Protein AF-A0A5B0NJZ6-F1 (afdb_monomer)

Sequence (353 aa):
MTKKDIHATKSPDFNQSSILDDSEEILERCRQNGFDPNLLASLKSISLDHLRLVFLLPHLPPFSSPKEFPPDFPIELLPPKYQPPQATAEDLCIGLHEALQSIDPVMAGRWHWRDLRKVRRSLEVALCTGKLMSNLVAEQDQIDNRASESQEERIPYRTLVFWLYSETEQLLPRLDARVDKMIENGLMNEVRDLKIMRGRLTEGNQTRTDFSRGPFQAIGYREFESLLSTTDADPEPEPLQSKKLAEATELTKIATRQYAKSQVKWMKNKFLPELNKFGPSSETLDPPNNAESHMMTYILDASRVDEWDQNVLIPAQNILSAFLNYDHLPSPKSISSIANSILSESQVKKQHR

Secondary structure (DSSP, 8-state):
-------GGGSTTTTT--TTT-HHHHHHHHHHTT--HHHHHHHHTS-HHHHHHHHHGGGS---SS-SS--TT--GGGS-GGG-TTTS-HHHHHHHHHHHHHHH-HHHHHHS-TT-HHHHHHHHHHHHHHSS-HHHHHHHHHHHHHHHHHTT--SSSS-EEEEEEE--HHHHHHHHHHHHHHHHHTTHHHHHHHHHHHHHHHTTT--PPP-TTSGGGGSTTTHHHHTT--SSS---S--HHHHHHHHHHHHHHHHHHHHHHHHHHHHIIIIIHHHHHHHSPPTT-SS--TT---SEEEEEEE-S-GGGHIIIIIHHHHHHHHHHHHTPPPPPGGGS-HHHHHHHHHHHHHHHT-

InterPro domains:
  IPR027417 P-loop containing nucleoside triphosphate hydrolase [G3DSA:3.40.50.300] (154-324)
  IPR039657 Dimethylallyltransferase [PTHR11088] (154-324)

Foldseek 3Di:
DPQPPLQCCPPPCNVPDPCLQDLVSSLVSLVVVPADPLLSVLSVVDDSLLSLLLSCLVVQPLDLQDQDGWPPDPLVSHDPCCGPPNHGSLVSLVSLLVSCCSRPVPQSVVDDSSRSNSSSVQSVCCSRVSDGPVVVVVVVVVVVVVCVVVVNAPDPFLAEAEAEDADLVLVLVVLLVVLVVCVVVPLVVVLLVVLLVVVVVCVPPPTDDDCVDDPSVDQSNVLNNVLDDNDPDDDDQDPVSVVSVVVSSVSSSVVSSVVVVVVVVCCLPPVLLVLVSQADDPPDPDDPPPPDRSYDYAYFYPNDVVCCCVGPVVLVVVQVVCSVVVHDHDDSLVSDVVSVVSNVSSVVVNVVD

Solvent-accessible surface area (backbone atoms only — not comparable to full-atom values): 20680 Å² total; per-residue (Å²): 133,80,83,78,79,84,52,73,70,75,42,97,49,40,94,77,50,70,56,70,76,36,67,66,61,47,51,51,53,40,54,78,70,64,38,37,70,67,48,53,55,24,59,69,74,50,54,64,59,41,50,38,52,62,74,45,46,88,74,46,75,92,50,81,62,46,90,66,82,62,91,87,56,72,58,85,75,45,50,76,83,54,24,75,91,84,24,54,52,63,56,44,34,45,49,52,33,54,38,33,40,56,59,39,48,69,49,36,74,72,47,59,49,82,45,35,58,59,52,50,49,44,52,48,41,26,65,78,68,25,40,50,49,56,55,55,52,49,51,49,55,49,53,52,52,49,27,66,72,69,72,44,70,87,58,95,51,84,40,84,42,81,43,82,40,53,52,63,83,55,43,52,62,53,53,42,54,48,51,56,50,40,49,77,74,40,46,66,55,56,42,47,52,53,49,48,54,48,50,66,76,34,70,93,52,91,68,79,86,58,55,91,43,77,80,47,55,42,88,55,38,65,50,45,49,82,78,56,73,92,54,101,72,77,73,80,79,48,75,68,50,54,52,51,49,53,50,25,51,51,51,31,38,51,51,50,52,52,47,55,53,48,52,53,51,40,42,58,71,46,51,50,50,56,51,59,72,67,34,74,74,90,81,58,96,66,71,64,99,77,76,69,49,46,59,45,69,37,47,26,52,54,45,49,73,94,44,28,56,75,42,33,50,52,52,49,50,53,52,50,52,27,56,78,68,72,45,89,71,78,60,46,48,74,72,34,73,66,24,31,51,59,52,49,57,39,52,56,57,60,78,80,107

Radius of gyration: 26.52 Å; Cα contacts (8 Å, |Δi|>4): 331; chains: 1; bounding box: 72×38×67 Å

pLDDT: mean 78.51, std 16.5, range [29.12, 97.44]

Organism: NCBI:txid56615

Structure (mmCIF, N/CA/C/O backbone):
data_AF-A0A5B0NJZ6-F1
#
_entry.id   AF-A0A5B0NJZ6-F1
#
loop_
_atom_site.group_PDB
_atom_site.id
_atom_site.type_symbol
_atom_site.label_atom_id
_atom_site.label_alt_id
_atom_site.label_comp_id
_atom_site.label_asym_id
_atom_site.label_entity_id
_atom_site.label_seq_id
_atom_site.pdbx_PDB_ins_code
_atom_site.Cartn_x
_atom_site.Cartn_y
_atom_site.Cartn_z
_atom_site.occupancy
_atom_site.B_iso_or_equiv
_atom_site.auth_seq_id
_atom_site.auth_comp_id
_atom_site.auth_asym_id
_atom_site.auth_atom_id
_atom_site.pdbx_PDB_model_num
ATOM 1 N N . 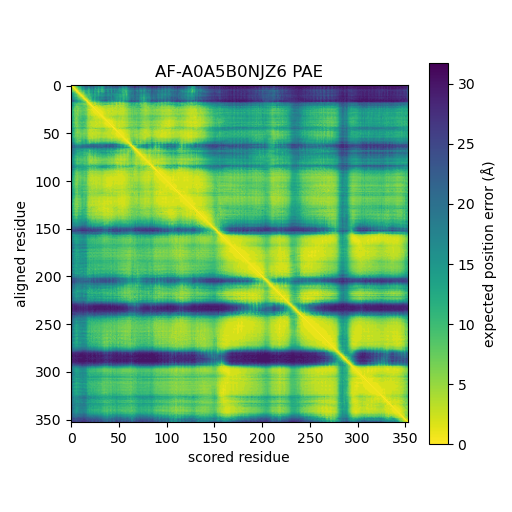MET A 1 1 ? 13.261 -22.949 -19.042 1.00 34.44 1 MET A N 1
ATOM 2 C CA . MET A 1 1 ? 13.818 -21.747 -19.698 1.00 34.44 1 MET A CA 1
ATOM 3 C C . MET A 1 1 ? 14.809 -21.118 -18.739 1.00 34.44 1 MET A C 1
ATOM 5 O O . MET A 1 1 ? 14.413 -20.555 -17.728 1.00 34.44 1 MET A O 1
ATOM 9 N N . THR A 1 2 ? 16.095 -21.335 -18.985 1.00 29.12 2 THR A N 1
ATOM 10 C CA . THR A 1 2 ? 17.201 -20.698 -18.266 1.00 29.12 2 THR A CA 1
ATOM 11 C C . THR A 1 2 ? 17.056 -19.181 -18.394 1.00 29.12 2 THR A C 1
ATOM 13 O O . THR A 1 2 ? 16.961 -18.676 -19.511 1.00 29.12 2 THR A O 1
ATOM 16 N N . LYS A 1 3 ? 16.988 -18.452 -17.269 1.00 38.06 3 LYS A N 1
ATOM 17 C CA . LYS A 1 3 ? 17.121 -16.987 -17.265 1.00 38.06 3 LYS A CA 1
ATOM 18 C C . LYS A 1 3 ? 18.445 -16.670 -17.956 1.00 38.06 3 LYS A C 1
ATOM 20 O O . LYS A 1 3 ? 19.498 -16.931 -17.383 1.00 38.06 3 LYS A O 1
ATOM 25 N N . LYS A 1 4 ? 18.405 -16.182 -19.196 1.00 45.75 4 LYS A N 1
ATOM 26 C CA . LYS A 1 4 ? 19.595 -15.615 -19.823 1.00 45.75 4 LYS A CA 1
ATOM 27 C C . LYS A 1 4 ? 19.873 -14.314 -19.080 1.00 45.75 4 LYS A C 1
ATOM 29 O O . LYS A 1 4 ? 19.087 -13.373 -19.158 1.00 45.75 4 LYS A O 1
ATOM 34 N N . ASP A 1 5 ? 20.916 -14.324 -18.257 1.00 53.31 5 ASP A N 1
ATOM 35 C CA . ASP A 1 5 ? 21.333 -13.159 -17.489 1.00 53.31 5 ASP A CA 1
ATOM 36 C C . ASP A 1 5 ? 21.873 -12.106 -18.469 1.00 53.31 5 ASP A C 1
ATOM 38 O O . ASP A 1 5 ? 23.001 -12.161 -18.941 1.00 53.31 5 ASP A O 1
ATOM 42 N N . ILE A 1 6 ? 21.022 -11.137 -18.780 1.00 53.78 6 ILE A N 1
ATOM 43 C CA . ILE A 1 6 ? 21.306 -9.936 -19.582 1.00 53.78 6 ILE A CA 1
ATOM 44 C C . ILE A 1 6 ? 22.234 -8.936 -18.873 1.00 53.78 6 ILE A C 1
ATOM 46 O O . ILE A 1 6 ? 22.589 -7.900 -19.431 1.00 53.78 6 ILE A O 1
ATOM 50 N N . HIS A 1 7 ? 22.595 -9.208 -17.620 1.00 55.91 7 HIS A N 1
ATOM 51 C CA . HIS A 1 7 ? 23.391 -8.312 -16.796 1.00 55.91 7 HIS A CA 1
ATOM 52 C C . HIS A 1 7 ? 24.879 -8.542 -17.077 1.00 55.91 7 HIS A C 1
ATOM 54 O O . HIS A 1 7 ? 25.468 -9.491 -16.560 1.00 55.91 7 HIS A O 1
ATOM 60 N N . ALA A 1 8 ? 25.497 -7.648 -17.859 1.00 47.97 8 AL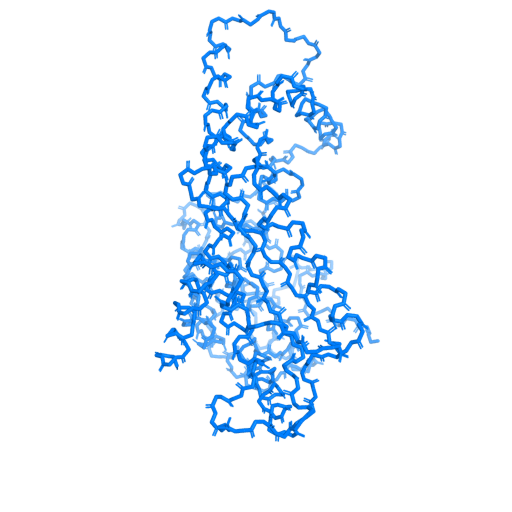A A N 1
ATOM 61 C CA . ALA A 1 8 ? 26.949 -7.620 -18.101 1.00 47.97 8 ALA A CA 1
ATOM 62 C C . ALA A 1 8 ? 27.779 -7.638 -16.796 1.00 47.97 8 ALA A C 1
ATOM 64 O O . ALA A 1 8 ? 28.913 -8.103 -16.768 1.00 47.97 8 ALA A O 1
ATOM 65 N N . THR A 1 9 ? 27.163 -7.195 -15.704 1.00 47.47 9 THR A N 1
ATOM 66 C CA . THR A 1 9 ? 27.713 -7.007 -14.361 1.00 47.47 9 THR A CA 1
ATOM 67 C C . THR A 1 9 ? 27.747 -8.255 -13.475 1.00 47.47 9 THR A C 1
ATOM 69 O O . THR A 1 9 ? 28.365 -8.229 -12.415 1.00 47.47 9 THR A O 1
ATOM 72 N N . LYS A 1 10 ? 27.090 -9.353 -13.874 1.00 44.16 10 LYS A N 1
ATOM 73 C CA . LYS A 1 10 ? 27.186 -10.654 -13.181 1.00 44.16 10 LYS A CA 1
ATOM 74 C C . LYS A 1 10 ? 28.344 -11.517 -13.684 1.00 44.16 10 LYS A C 1
ATOM 76 O O . LYS A 1 10 ? 28.577 -12.591 -13.132 1.00 44.16 10 LYS A O 1
ATOM 81 N N . SER A 1 11 ? 29.047 -11.071 -14.725 1.00 49.66 11 SER A N 1
ATOM 82 C CA . SER A 1 11 ? 30.312 -11.687 -15.105 1.00 49.66 11 SER A CA 1
ATOM 83 C C . SER A 1 11 ? 31.321 -11.469 -13.969 1.00 49.66 11 SER A C 1
ATOM 85 O O . SER A 1 11 ? 31.411 -10.341 -13.478 1.00 49.66 11 SER A O 1
ATOM 87 N N . PRO A 1 12 ? 32.103 -12.485 -13.555 1.00 47.25 12 PRO A N 1
ATOM 88 C CA . PRO A 1 12 ? 33.222 -12.289 -12.624 1.00 47.25 12 PRO A CA 1
ATOM 89 C C . PRO A 1 12 ? 34.219 -11.214 -13.108 1.00 47.25 12 PRO A C 1
ATOM 91 O O . PRO A 1 12 ? 34.952 -10.649 -12.301 1.00 47.25 12 PRO A O 1
ATOM 94 N N . ASP A 1 13 ? 34.160 -10.863 -14.395 1.00 47.06 13 ASP A N 1
ATOM 95 C CA . ASP A 1 13 ? 34.998 -9.874 -15.075 1.00 47.06 13 ASP A CA 1
ATOM 96 C C . ASP A 1 13 ? 34.319 -8.502 -15.249 1.00 47.06 13 ASP A C 1
ATOM 98 O O . ASP A 1 13 ? 34.697 -7.725 -16.129 1.00 47.06 13 ASP A O 1
ATOM 102 N N . PHE A 1 14 ? 33.301 -8.180 -14.444 1.00 48.28 14 PHE A N 1
ATOM 103 C CA . PHE A 1 14 ? 32.582 -6.903 -14.538 1.00 48.28 14 PHE A CA 1
ATOM 104 C C . PHE A 1 14 ? 33.508 -5.674 -14.447 1.00 48.28 14 PHE A C 1
ATOM 106 O O . PHE A 1 14 ? 33.298 -4.689 -15.147 1.00 48.28 14 PHE A O 1
ATOM 113 N N . ASN A 1 15 ? 34.585 -5.762 -13.663 1.00 50.75 15 ASN A N 1
ATOM 114 C CA . ASN A 1 15 ? 35.593 -4.702 -13.559 1.00 50.75 15 ASN A CA 1
ATOM 115 C C . ASN A 1 15 ? 36.661 -4.750 -14.669 1.00 50.75 15 ASN A C 1
ATOM 117 O O . ASN A 1 15 ? 37.451 -3.819 -14.788 1.00 50.75 15 ASN A O 1
ATOM 121 N N . GLN A 1 16 ? 36.731 -5.835 -15.447 1.00 47.28 16 GLN A N 1
ATOM 122 C CA . GLN A 1 16 ? 37.779 -6.068 -16.452 1.00 47.28 16 GLN A CA 1
ATOM 123 C C . GLN A 1 16 ? 37.283 -5.891 -17.894 1.00 47.28 16 GLN A C 1
ATOM 125 O O . GLN A 1 16 ? 38.096 -5.696 -18.794 1.00 47.28 16 GLN A O 1
ATOM 130 N N . SER A 1 17 ? 35.966 -5.915 -18.122 1.00 48.75 17 SER A N 1
ATOM 131 C CA . SER A 1 17 ? 35.359 -5.709 -19.439 1.00 48.75 17 SER A CA 1
ATOM 132 C C . SER A 1 17 ? 34.415 -4.503 -19.424 1.00 48.75 17 SER A C 1
ATOM 134 O O . SER A 1 17 ? 33.333 -4.518 -18.842 1.00 48.75 17 SER A O 1
ATOM 136 N N . SER A 1 18 ? 34.861 -3.452 -20.108 1.00 59.19 18 SER A N 1
ATOM 137 C CA . SER A 1 18 ? 34.236 -2.151 -20.402 1.00 59.19 18 SER A CA 1
ATOM 138 C C . SER A 1 18 ? 32.935 -2.263 -21.237 1.00 59.19 18 SER A C 1
ATOM 140 O O . SER A 1 18 ? 32.605 -1.397 -22.034 1.00 59.19 18 SER A O 1
ATOM 142 N N . ILE A 1 19 ? 32.150 -3.333 -21.059 1.00 61.53 19 ILE A N 1
ATOM 143 C CA . ILE A 1 19 ? 30.915 -3.622 -21.818 1.00 61.53 19 ILE A CA 1
ATOM 144 C C . ILE A 1 19 ? 29.882 -2.501 -21.649 1.00 61.53 19 ILE A C 1
ATOM 146 O O . ILE A 1 19 ? 29.060 -2.272 -22.526 1.00 61.53 19 ILE A O 1
ATOM 150 N N . LEU A 1 20 ? 29.905 -1.798 -20.513 1.00 68.31 20 LEU A N 1
ATOM 151 C CA . LEU A 1 20 ? 29.025 -0.656 -20.261 1.00 68.31 20 LEU A CA 1
ATOM 152 C C . LEU A 1 20 ? 29.447 0.620 -21.013 1.00 68.31 20 LEU A C 1
ATOM 154 O O . LEU A 1 20 ? 28.663 1.566 -21.062 1.00 68.31 20 LEU A O 1
ATOM 158 N N . ASP A 1 21 ? 30.652 0.658 -21.581 1.00 71.12 21 ASP A N 1
ATOM 159 C CA . ASP A 1 21 ? 31.173 1.811 -22.320 1.00 71.12 21 ASP A CA 1
ATOM 160 C C . ASP A 1 21 ? 30.973 1.683 -23.841 1.00 71.12 21 ASP A C 1
ATOM 162 O O . ASP A 1 21 ? 31.082 2.684 -24.547 1.00 71.12 21 ASP A O 1
ATOM 166 N N . ASP A 1 22 ? 30.623 0.492 -24.347 1.00 78.50 22 ASP A N 1
ATOM 167 C CA . ASP A 1 22 ? 30.283 0.268 -25.756 1.00 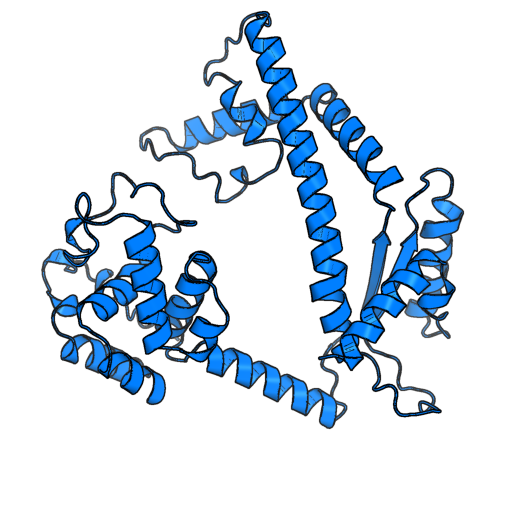78.50 22 ASP A CA 1
ATOM 168 C C . ASP A 1 22 ? 28.772 0.045 -25.937 1.00 78.50 22 ASP A C 1
ATOM 170 O O . ASP A 1 22 ? 28.218 -1.020 -25.650 1.00 78.50 22 ASP A O 1
ATOM 174 N N . SER A 1 23 ? 28.086 1.062 -26.464 1.00 79.44 23 SER A N 1
ATOM 175 C CA . SER A 1 23 ? 26.651 0.985 -26.742 1.00 79.44 23 SER A CA 1
ATOM 176 C C . SER A 1 23 ? 26.286 -0.102 -27.757 1.00 79.44 23 SER A C 1
ATOM 178 O O . SER A 1 23 ? 25.218 -0.701 -27.637 1.00 79.44 23 SER A O 1
ATOM 180 N N . GLU A 1 24 ? 27.135 -0.371 -28.754 1.00 82.19 24 GLU A N 1
ATOM 181 C CA . GLU A 1 24 ? 26.839 -1.375 -29.784 1.00 82.19 24 GLU A CA 1
ATOM 182 C C . GLU A 1 24 ? 26.941 -2.793 -29.209 1.00 82.19 24 GLU A C 1
ATOM 184 O O . GLU A 1 24 ? 26.089 -3.637 -29.502 1.00 82.19 24 GLU A O 1
ATOM 189 N N . GLU A 1 25 ? 27.897 -3.042 -28.307 1.00 80.12 25 GLU A N 1
ATOM 190 C CA . GLU A 1 25 ? 28.003 -4.330 -27.613 1.00 80.12 25 GLU A CA 1
ATOM 191 C C . GLU A 1 25 ? 26.776 -4.601 -26.720 1.00 80.12 25 GLU A C 1
ATOM 193 O O . GLU A 1 25 ? 26.219 -5.706 -26.729 1.00 80.12 25 GLU A O 1
ATOM 198 N N . ILE A 1 26 ? 26.294 -3.586 -25.990 1.00 78.62 26 ILE A N 1
ATOM 199 C CA . ILE A 1 26 ? 25.073 -3.686 -25.170 1.00 78.62 26 ILE A CA 1
ATOM 200 C C . ILE A 1 26 ? 23.859 -4.027 -26.042 1.00 78.62 26 ILE A C 1
ATOM 202 O O . ILE A 1 26 ? 23.079 -4.927 -25.707 1.00 78.62 26 ILE A O 1
ATOM 206 N N . LEU A 1 27 ? 23.684 -3.320 -27.162 1.00 82.19 27 LEU A N 1
ATOM 207 C CA . LEU A 1 27 ? 22.546 -3.514 -28.062 1.00 82.19 27 LEU A CA 1
ATOM 208 C C . LEU A 1 27 ? 22.572 -4.891 -28.732 1.00 82.19 27 LEU A C 1
ATOM 210 O O . LEU A 1 27 ? 21.523 -5.531 -28.847 1.00 82.19 27 LEU A O 1
ATOM 214 N N . GLU A 1 28 ? 23.748 -5.379 -29.128 1.00 82.50 28 GLU A N 1
ATOM 215 C CA . GLU A 1 28 ? 23.909 -6.719 -29.697 1.00 82.50 28 GLU A CA 1
ATOM 216 C C . GLU A 1 28 ? 23.544 -7.806 -28.677 1.00 82.50 28 GLU A C 1
ATOM 218 O O . GLU A 1 28 ? 22.780 -8.724 -28.986 1.00 82.50 28 GLU A O 1
ATOM 223 N N . ARG A 1 29 ? 23.966 -7.661 -27.415 1.00 80.94 29 ARG A N 1
ATOM 224 C CA . ARG A 1 29 ? 23.546 -8.574 -26.338 1.00 80.94 29 ARG A CA 1
ATOM 225 C C . ARG A 1 29 ? 22.038 -8.538 -26.101 1.00 80.94 29 ARG A C 1
ATOM 227 O O . ARG A 1 29 ? 21.428 -9.586 -25.888 1.00 80.94 29 ARG A O 1
ATOM 234 N N . CYS A 1 30 ? 21.411 -7.363 -26.145 1.00 82.56 30 CYS A N 1
ATOM 235 C CA . CYS A 1 30 ? 19.955 -7.245 -26.013 1.00 82.56 30 CYS A CA 1
ATOM 236 C C . CYS A 1 30 ? 19.230 -7.959 -27.166 1.00 82.56 30 CYS A C 1
ATOM 238 O O . CYS A 1 30 ? 18.264 -8.691 -26.939 1.00 82.56 30 CYS A O 1
ATOM 240 N N . ARG A 1 31 ? 19.743 -7.823 -28.396 1.00 84.50 31 ARG A N 1
ATOM 241 C CA . ARG A 1 31 ? 19.232 -8.512 -29.590 1.00 84.50 31 ARG A CA 1
ATOM 242 C C . ARG A 1 31 ? 19.331 -10.034 -29.454 1.00 84.50 31 ARG A C 1
ATOM 244 O O . ARG A 1 31 ? 18.342 -10.729 -29.679 1.00 84.50 31 ARG A O 1
ATOM 251 N N . GLN A 1 32 ? 20.472 -10.556 -29.004 1.00 84.31 32 GLN A N 1
ATOM 252 C CA . GLN A 1 32 ? 20.680 -11.996 -28.771 1.00 84.31 32 GLN A CA 1
ATOM 253 C C . GLN A 1 32 ? 19.778 -12.577 -27.667 1.00 84.31 32 GLN A C 1
ATOM 255 O O . GLN A 1 32 ? 19.477 -13.777 -27.658 1.00 84.31 32 GLN A O 1
ATOM 260 N N . ASN A 1 33 ? 19.329 -11.729 -26.740 1.00 80.69 33 ASN A N 1
ATOM 261 C CA . ASN A 1 33 ? 18.404 -12.090 -25.669 1.00 80.69 33 ASN A CA 1
ATOM 262 C C . ASN A 1 33 ? 16.923 -11.902 -26.038 1.00 80.69 33 ASN A C 1
ATOM 264 O O . ASN A 1 33 ? 16.062 -12.175 -25.205 1.00 80.69 33 ASN A O 1
ATOM 268 N N . GLY A 1 34 ? 16.619 -11.519 -27.283 1.00 83.12 34 GLY A N 1
ATOM 269 C CA . GLY A 1 34 ? 15.253 -11.479 -27.807 1.00 83.12 34 GLY A CA 1
ATOM 270 C C . GLY A 1 34 ? 14.443 -10.266 -27.357 1.00 83.12 34 GLY A C 1
ATOM 271 O O . GLY A 1 34 ? 13.235 -10.381 -27.172 1.00 83.12 34 GLY A O 1
ATOM 272 N N . PHE A 1 35 ? 15.095 -9.120 -27.148 1.00 87.12 35 PHE A N 1
ATOM 273 C CA . PHE A 1 35 ? 14.402 -7.875 -26.814 1.00 87.12 35 PHE A CA 1
ATOM 274 C C . PHE A 1 35 ? 13.521 -7.415 -27.979 1.00 87.12 35 PHE A C 1
ATOM 276 O O . PHE A 1 35 ? 13.875 -7.593 -29.147 1.00 87.12 35 PHE A O 1
ATOM 283 N N . ASP A 1 36 ? 12.385 -6.798 -27.654 1.00 87.12 36 ASP A N 1
ATOM 284 C CA . ASP A 1 36 ? 11.455 -6.265 -28.643 1.00 87.12 36 ASP A CA 1
ATOM 285 C C . ASP A 1 36 ? 12.144 -5.210 -29.534 1.00 87.12 36 ASP A C 1
ATOM 287 O O . ASP A 1 36 ? 12.897 -4.371 -29.021 1.00 87.12 36 ASP A O 1
ATOM 291 N N . PRO A 1 37 ? 11.889 -5.195 -30.857 1.00 86.62 37 PRO A N 1
ATOM 292 C CA . PRO A 1 37 ? 12.498 -4.226 -31.764 1.00 86.62 37 PRO A CA 1
ATOM 293 C C . PRO A 1 37 ? 12.262 -2.765 -31.365 1.00 86.62 37 PRO A C 1
ATOM 295 O O . PRO A 1 37 ? 13.158 -1.942 -31.550 1.00 86.62 37 PRO A O 1
ATOM 298 N N . ASN A 1 38 ? 11.101 -2.438 -30.784 1.00 86.12 38 ASN A N 1
ATOM 299 C CA . ASN A 1 38 ? 10.816 -1.074 -30.339 1.00 86.12 38 ASN A CA 1
ATOM 300 C C . ASN A 1 38 ? 11.671 -0.700 -29.129 1.00 86.12 38 ASN A C 1
ATOM 302 O O . ASN A 1 38 ? 12.213 0.400 -29.079 1.00 86.12 38 ASN A O 1
ATOM 306 N N . LEU A 1 39 ? 11.859 -1.631 -28.187 1.00 86.81 39 LEU A N 1
ATOM 307 C CA . LEU A 1 39 ? 12.754 -1.422 -27.051 1.00 86.81 39 LEU A CA 1
ATOM 308 C C . LEU A 1 39 ? 14.204 -1.234 -27.520 1.00 86.81 39 LEU A C 1
ATOM 310 O O . LEU A 1 39 ? 14.886 -0.334 -27.038 1.00 86.81 39 LEU A O 1
ATOM 314 N N . LEU A 1 40 ? 14.671 -2.034 -28.483 1.00 86.88 40 LEU A N 1
ATOM 315 C CA . LEU A 1 40 ? 16.012 -1.886 -29.061 1.00 86.88 40 LEU A CA 1
ATOM 316 C C . LEU A 1 40 ? 16.198 -0.533 -29.763 1.00 86.88 40 LEU A C 1
ATOM 318 O O . LEU A 1 40 ? 17.247 0.093 -29.613 1.00 86.88 40 LEU A O 1
ATOM 322 N N . ALA A 1 41 ? 15.188 -0.068 -30.503 1.00 87.19 41 ALA A N 1
ATOM 323 C CA . ALA A 1 41 ? 15.209 1.245 -31.140 1.00 87.19 41 ALA A CA 1
ATOM 324 C C . ALA A 1 41 ? 15.282 2.374 -30.102 1.00 87.19 41 ALA A C 1
ATOM 326 O O . ALA A 1 41 ? 16.112 3.275 -30.243 1.00 87.19 41 ALA A O 1
ATOM 327 N N . SER A 1 42 ? 14.486 2.285 -29.030 1.00 87.31 42 SER A N 1
ATOM 328 C CA . SER A 1 42 ? 14.551 3.239 -27.924 1.00 87.31 42 SER A CA 1
ATOM 329 C C . SER A 1 42 ? 15.929 3.227 -27.265 1.00 87.31 42 SER A C 1
ATOM 331 O O . SER A 1 42 ? 16.537 4.284 -27.139 1.00 87.31 42 SER A O 1
ATOM 333 N N . LEU A 1 43 ? 16.483 2.055 -26.930 1.00 86.94 43 LEU A N 1
ATOM 334 C CA . LEU A 1 43 ? 17.818 1.939 -26.326 1.00 86.94 43 LEU A CA 1
ATOM 335 C C . LEU A 1 43 ? 18.922 2.541 -27.208 1.00 86.94 43 LEU A C 1
ATOM 337 O O . LEU A 1 43 ? 19.834 3.175 -26.688 1.00 86.94 43 LEU A O 1
ATOM 341 N N . LYS A 1 44 ? 18.819 2.412 -28.536 1.00 87.44 44 LYS A N 1
ATOM 342 C CA . LYS A 1 44 ? 19.783 3.001 -29.479 1.00 87.44 44 LYS A CA 1
ATOM 343 C C . LYS A 1 44 ? 19.762 4.535 -29.500 1.00 87.44 44 LYS A C 1
ATOM 345 O O . LYS A 1 44 ? 20.768 5.154 -29.829 1.00 87.44 44 LYS A O 1
ATOM 350 N N . SER A 1 45 ? 18.630 5.152 -29.172 1.00 85.12 45 SER A N 1
ATOM 351 C CA . SER A 1 45 ? 18.468 6.615 -29.182 1.00 85.12 45 SER A CA 1
ATOM 352 C C . SER A 1 45 ? 18.983 7.317 -27.918 1.00 85.12 45 SER A C 1
ATOM 354 O O . SER A 1 45 ? 18.981 8.545 -27.847 1.00 85.12 45 SER A O 1
ATOM 356 N N . ILE A 1 46 ? 19.411 6.550 -26.914 1.00 87.62 46 ILE A N 1
ATOM 357 C CA . ILE A 1 46 ? 19.737 7.045 -25.577 1.00 87.62 46 ILE A CA 1
ATOM 358 C C . ILE A 1 46 ? 21.229 7.353 -25.460 1.00 87.62 46 ILE A C 1
ATOM 360 O O . ILE A 1 46 ? 22.065 6.707 -26.087 1.00 87.62 46 ILE A O 1
ATOM 364 N N . SER A 1 47 ? 21.577 8.342 -24.632 1.00 87.75 47 SER A N 1
ATOM 365 C CA . SER A 1 47 ? 22.976 8.647 -24.330 1.00 87.75 47 SER A CA 1
ATOM 366 C C . SER A 1 47 ? 23.668 7.485 -23.612 1.00 87.75 47 SER A C 1
ATOM 368 O O . SER A 1 47 ? 23.057 6.755 -22.828 1.00 87.75 47 SER A O 1
ATOM 370 N N . LEU A 1 48 ? 24.979 7.351 -23.819 1.00 83.62 48 LEU A N 1
ATOM 371 C CA . LEU A 1 48 ? 25.773 6.315 -23.160 1.00 83.62 48 LEU A CA 1
ATOM 372 C C . LEU A 1 48 ? 25.654 6.383 -21.626 1.00 83.62 48 LEU A C 1
ATOM 374 O O . LEU A 1 48 ? 25.498 5.353 -20.979 1.00 83.62 48 LEU A O 1
ATOM 378 N N . ASP A 1 49 ? 25.619 7.585 -21.045 1.00 83.19 49 ASP A N 1
ATOM 379 C CA . ASP A 1 49 ? 25.447 7.777 -19.599 1.00 83.19 49 ASP A CA 1
ATOM 380 C C . ASP A 1 49 ? 24.126 7.195 -19.073 1.00 83.19 49 ASP A C 1
ATOM 382 O O . ASP A 1 49 ? 24.100 6.531 -18.035 1.00 83.19 49 ASP A O 1
ATOM 386 N N . HIS A 1 50 ? 23.021 7.407 -19.790 1.00 86.94 50 HIS A N 1
ATOM 387 C CA . HIS A 1 50 ? 21.721 6.856 -19.410 1.00 86.94 50 HIS A CA 1
ATOM 388 C C . HIS A 1 50 ? 21.667 5.340 -19.618 1.00 86.94 50 HIS A C 1
ATOM 390 O O . HIS A 1 50 ? 21.112 4.639 -18.773 1.00 86.94 50 HIS A O 1
ATOM 396 N N . LEU A 1 51 ? 22.280 4.814 -20.686 1.00 83.88 51 LEU A N 1
ATOM 397 C CA . LEU A 1 51 ? 22.428 3.367 -20.870 1.00 83.88 51 LEU A CA 1
ATOM 398 C C . LEU A 1 51 ? 23.197 2.754 -19.694 1.00 83.88 51 LEU A C 1
ATOM 400 O O . LEU 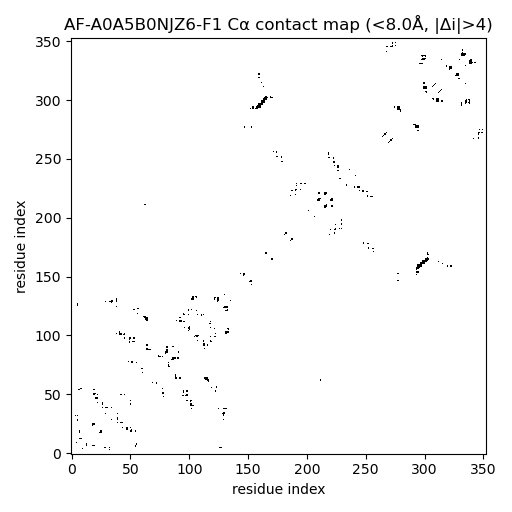A 1 51 ? 22.698 1.831 -19.051 1.00 83.88 51 LEU A O 1
ATOM 404 N N . ARG A 1 52 ? 24.346 3.326 -19.322 1.00 82.00 52 ARG A N 1
ATOM 405 C CA . ARG A 1 52 ? 25.119 2.902 -18.146 1.00 82.00 52 ARG A CA 1
ATOM 406 C C . ARG A 1 52 ? 24.267 2.896 -16.881 1.00 82.00 52 ARG A C 1
ATOM 408 O O . ARG A 1 52 ? 24.227 1.885 -16.183 1.00 82.00 52 ARG A O 1
ATOM 415 N N . LEU A 1 53 ? 23.536 3.978 -16.606 1.00 81.06 53 LEU A N 1
ATOM 416 C CA . LEU A 1 53 ? 22.647 4.058 -15.443 1.00 81.06 53 LEU A CA 1
ATOM 417 C C . LEU A 1 53 ? 21.576 2.959 -15.427 1.00 81.06 53 LEU A C 1
ATOM 419 O O . LEU A 1 53 ? 21.342 2.345 -14.385 1.00 81.06 53 LEU A O 1
ATOM 423 N N . VAL A 1 54 ? 20.933 2.695 -16.566 1.00 83.94 54 VAL A N 1
ATOM 424 C CA . VAL A 1 54 ? 19.874 1.682 -16.680 1.00 83.94 54 VAL A CA 1
ATOM 425 C C . VAL A 1 54 ? 20.428 0.282 -16.426 1.00 83.94 54 VAL A C 1
ATOM 427 O O . VAL A 1 54 ? 19.833 -0.478 -15.664 1.00 83.94 54 VAL A O 1
ATOM 430 N N . PHE A 1 55 ? 21.586 -0.061 -16.991 1.00 80.44 55 PHE A N 1
ATOM 431 C CA . PHE A 1 55 ? 22.185 -1.387 -16.804 1.00 80.44 55 PHE A CA 1
ATOM 432 C C . PHE A 1 55 ? 22.841 -1.577 -15.424 1.00 80.44 55 PHE A C 1
ATOM 434 O O . PHE A 1 55 ? 22.950 -2.714 -14.961 1.00 80.44 55 PHE A O 1
ATOM 441 N N . LEU A 1 56 ? 23.189 -0.492 -14.720 1.00 77.38 56 LEU A N 1
ATOM 442 C CA . LEU A 1 56 ? 23.631 -0.517 -13.316 1.00 77.38 56 LEU A CA 1
ATOM 443 C C . LEU A 1 56 ? 22.470 -0.639 -12.313 1.00 77.38 56 LEU A C 1
ATOM 445 O O . LEU A 1 56 ? 22.666 -1.107 -11.189 1.00 77.38 56 LEU A O 1
ATOM 449 N N . LEU A 1 57 ? 21.253 -0.258 -12.709 1.00 75.25 57 LEU A N 1
ATOM 450 C CA . LEU A 1 57 ? 20.058 -0.204 -11.860 1.00 75.25 57 LEU A CA 1
ATOM 451 C C . LEU A 1 57 ? 19.781 -1.466 -11.014 1.00 75.25 57 LEU A C 1
ATOM 453 O O . LEU A 1 57 ? 19.458 -1.302 -9.836 1.00 75.25 57 LEU A O 1
ATOM 457 N N . PRO A 1 58 ? 19.918 -2.709 -11.526 1.00 68.69 58 PRO A N 1
ATOM 458 C CA . PRO A 1 58 ? 19.675 -3.924 -10.738 1.00 68.69 58 PRO A CA 1
ATOM 459 C C . PRO A 1 58 ? 20.612 -4.071 -9.532 1.00 68.69 58 PRO A C 1
ATOM 461 O O . PRO A 1 58 ? 20.244 -4.707 -8.545 1.00 68.69 58 PRO A O 1
ATOM 464 N N . HIS A 1 59 ? 21.798 -3.463 -9.602 1.00 67.62 59 HIS A N 1
ATOM 465 C CA . HIS A 1 59 ? 22.811 -3.472 -8.547 1.00 67.62 59 HIS A CA 1
ATOM 466 C C . HIS A 1 59 ? 22.763 -2.230 -7.668 1.00 67.62 59 HIS A C 1
ATOM 468 O O . HIS A 1 59 ? 23.336 -2.237 -6.578 1.00 67.62 59 HIS A O 1
ATOM 474 N N . LEU A 1 60 ? 22.053 -1.180 -8.097 1.00 66.94 60 LEU A N 1
ATOM 475 C CA . LEU A 1 60 ? 21.768 -0.077 -7.202 1.00 66.94 60 LEU A CA 1
ATOM 476 C C . LEU A 1 60 ? 21.013 -0.634 -5.997 1.00 66.94 60 LEU A C 1
ATOM 478 O O . LEU A 1 60 ? 20.037 -1.384 -6.165 1.00 66.94 60 LEU A O 1
ATOM 482 N N . PRO A 1 61 ? 21.399 -0.234 -4.781 1.00 62.12 61 PRO A N 1
ATOM 483 C CA . PRO A 1 61 ? 20.628 -0.557 -3.615 1.00 62.12 61 PRO A CA 1
ATOM 484 C C . PRO A 1 61 ? 19.185 -0.087 -3.830 1.00 62.12 61 PRO A C 1
ATOM 486 O O . PRO A 1 61 ? 18.914 0.870 -4.558 1.00 62.12 61 PRO A O 1
ATOM 489 N N . PRO A 1 62 ? 18.226 -0.811 -3.275 1.00 60.31 62 PRO A N 1
ATOM 490 C CA . PRO A 1 62 ? 16.802 -0.605 -3.486 1.00 60.31 62 PRO A CA 1
ATOM 491 C C . PRO A 1 62 ? 16.324 0.603 -2.690 1.00 60.31 62 PRO A C 1
ATOM 493 O O . PRO A 1 62 ? 15.603 0.496 -1.702 1.00 60.31 62 PRO A O 1
ATOM 496 N N . PHE A 1 63 ? 16.776 1.773 -3.114 1.00 60.12 63 PHE A N 1
ATOM 497 C CA . PHE A 1 63 ? 16.498 3.018 -2.443 1.00 60.12 63 PHE A CA 1
ATOM 498 C C . PHE A 1 63 ? 15.079 3.486 -2.682 1.00 60.12 63 PHE A C 1
ATOM 500 O O . PHE A 1 63 ? 14.471 3.292 -3.736 1.00 60.12 63 PHE A O 1
ATOM 507 N N . SER A 1 64 ? 14.602 4.224 -1.696 1.00 52.41 64 SER A N 1
ATOM 508 C CA . SER A 1 64 ? 13.432 5.078 -1.818 1.00 52.41 64 SER A CA 1
ATOM 509 C C . SER A 1 64 ? 13.965 6.502 -1.801 1.00 52.41 64 SER A C 1
ATOM 511 O O . SER A 1 64 ? 13.980 7.112 -0.743 1.00 52.41 64 SER A O 1
ATOM 513 N N . SER A 1 65 ? 14.518 6.948 -2.935 1.00 53.62 65 SER A N 1
ATOM 514 C CA . SER A 1 65 ? 15.218 8.235 -3.093 1.00 53.62 65 SER A CA 1
ATOM 515 C C . SER A 1 65 ? 16.361 8.392 -2.075 1.00 53.62 65 SER A C 1
ATOM 517 O O . SER A 1 65 ? 16.133 8.907 -0.977 1.00 53.62 65 SER A O 1
ATOM 519 N N . PRO A 1 66 ? 17.573 7.876 -2.365 1.00 55.06 66 PRO A N 1
ATOM 520 C CA . PRO A 1 66 ? 18.639 7.877 -1.370 1.00 55.06 66 PRO A CA 1
ATOM 521 C C . PRO A 1 66 ? 18.930 9.314 -0.936 1.00 55.06 66 PRO A C 1
ATOM 523 O O . PRO A 1 66 ? 18.946 10.210 -1.762 1.00 55.06 66 PRO A O 1
ATOM 526 N N . LYS A 1 67 ? 19.147 9.560 0.357 1.00 58.25 67 LYS A N 1
ATOM 527 C CA . LYS A 1 67 ? 19.846 10.786 0.781 1.00 58.25 67 LYS A CA 1
ATOM 528 C C . LYS A 1 67 ? 21.361 10.615 0.621 1.00 58.25 67 LYS A C 1
ATOM 530 O O . LYS A 1 67 ? 22.060 11.592 0.398 1.00 58.25 67 LYS A O 1
ATOM 535 N N . GLU A 1 68 ? 21.830 9.366 0.700 1.00 62.38 68 GLU A N 1
ATOM 536 C CA . GLU A 1 68 ? 23.229 8.928 0.662 1.00 62.38 68 GLU A CA 1
ATOM 537 C C . GLU A 1 68 ? 23.311 7.531 0.014 1.00 62.38 68 GLU A C 1
ATOM 539 O O . GLU A 1 68 ? 22.373 6.733 0.142 1.00 62.38 68 GLU A O 1
ATOM 544 N N . PHE A 1 69 ? 24.428 7.221 -0.650 1.00 64.62 69 PHE A N 1
ATOM 545 C CA . PHE A 1 69 ? 24.741 5.864 -1.112 1.00 64.62 69 PHE A CA 1
ATOM 546 C C . PHE A 1 69 ? 25.260 4.994 0.062 1.00 64.62 69 PHE A C 1
ATOM 548 O O . PHE A 1 69 ? 25.873 5.531 0.983 1.00 64.62 69 PHE A O 1
ATOM 555 N N . PRO A 1 70 ? 25.025 3.666 0.077 1.00 63.22 70 PRO A N 1
ATOM 556 C CA . PRO A 1 70 ? 25.567 2.735 1.048 1.00 63.22 70 PRO A CA 1
ATOM 557 C C . PRO A 1 70 ? 27.085 2.708 0.982 1.00 63.22 70 PRO A C 1
ATOM 559 O O . PRO A 1 70 ? 27.643 2.937 -0.091 1.00 63.22 70 PRO A O 1
ATOM 562 N N . PRO A 1 71 ? 27.737 2.377 2.105 1.00 61.47 71 PRO A N 1
ATOM 563 C CA . PRO A 1 71 ? 29.191 2.393 2.201 1.00 61.47 71 PRO A CA 1
ATOM 564 C C . PRO A 1 71 ? 29.872 1.465 1.184 1.00 61.47 71 PRO A C 1
ATOM 566 O O . PRO A 1 71 ? 30.918 1.825 0.660 1.00 61.47 71 PRO A O 1
ATOM 569 N N . ASP A 1 72 ? 29.252 0.332 0.840 1.00 61.16 72 ASP A N 1
ATOM 570 C CA . ASP A 1 72 ? 29.822 -0.663 -0.085 1.00 61.16 72 ASP A CA 1
ATOM 571 C C . ASP A 1 72 ? 29.435 -0.432 -1.556 1.00 61.16 72 ASP A C 1
ATOM 573 O O . ASP A 1 72 ? 29.628 -1.305 -2.405 1.00 61.16 72 ASP A O 1
ATOM 577 N N . PHE A 1 73 ? 28.812 0.706 -1.879 1.00 67.50 73 PHE A N 1
ATOM 578 C CA . PHE A 1 73 ? 28.395 0.986 -3.246 1.00 67.50 73 PHE A CA 1
ATOM 579 C C . PHE A 1 73 ? 29.597 1.443 -4.099 1.00 67.50 73 PHE A C 1
ATOM 581 O O . PHE A 1 73 ? 30.219 2.449 -3.757 1.00 67.50 73 PHE A O 1
ATOM 588 N N . PRO A 1 74 ? 29.905 0.773 -5.227 1.00 68.06 74 PRO A N 1
ATOM 589 C CA . PRO A 1 74 ? 30.994 1.167 -6.124 1.00 68.06 74 PRO A CA 1
ATOM 590 C C . PRO A 1 74 ? 30.632 2.442 -6.901 1.00 68.06 74 PRO A C 1
ATOM 592 O O . PRO A 1 74 ? 30.149 2.399 -8.035 1.00 68.06 74 PRO A O 1
ATOM 595 N N . ILE A 1 75 ? 30.854 3.599 -6.270 1.00 72.81 75 ILE A N 1
ATOM 596 C CA . ILE A 1 75 ? 30.559 4.928 -6.828 1.00 72.81 75 ILE A CA 1
ATOM 597 C C . ILE A 1 75 ? 31.275 5.141 -8.169 1.00 72.81 75 ILE A C 1
ATOM 599 O O . ILE A 1 75 ? 30.720 5.801 -9.047 1.00 72.81 75 ILE A O 1
ATOM 603 N N . GLU A 1 76 ? 32.452 4.537 -8.361 1.00 73.44 76 GLU A N 1
ATOM 604 C CA . GLU A 1 76 ? 33.255 4.670 -9.584 1.00 73.44 76 GLU A CA 1
ATOM 605 C C . GLU A 1 76 ? 32.527 4.199 -10.852 1.00 73.44 76 GLU A C 1
ATOM 607 O O . GLU A 1 76 ? 32.861 4.631 -11.954 1.00 73.44 76 GLU A O 1
ATOM 612 N N . LEU A 1 77 ? 31.519 3.333 -10.715 1.00 72.75 77 LEU A N 1
ATOM 613 C CA . LEU A 1 77 ? 30.768 2.805 -11.853 1.00 72.75 77 LEU A CA 1
ATOM 614 C C . LEU A 1 77 ? 29.716 3.777 -12.384 1.00 72.75 77 LEU A C 1
ATOM 616 O O . LEU A 1 77 ? 29.331 3.679 -13.555 1.00 72.75 77 LEU A O 1
ATOM 620 N N . LEU A 1 78 ? 29.235 4.700 -11.543 1.00 76.56 78 LEU A N 1
ATOM 621 C CA . LEU A 1 78 ? 28.286 5.720 -11.978 1.00 76.56 78 LEU A CA 1
ATOM 622 C C . LEU A 1 78 ? 28.947 6.621 -13.027 1.00 76.56 78 LEU A C 1
ATOM 624 O O . LEU A 1 78 ? 30.133 6.922 -12.900 1.00 76.56 78 LEU A O 1
ATOM 628 N N . PRO A 1 79 ? 28.209 7.110 -14.037 1.00 80.12 79 PRO A N 1
ATOM 629 C CA . PRO A 1 79 ? 28.754 8.122 -14.931 1.00 80.12 79 PRO A CA 1
ATOM 630 C C . PRO A 1 79 ? 29.217 9.351 -14.129 1.00 80.12 79 PRO A C 1
ATOM 632 O O . PRO A 1 79 ? 28.539 9.705 -13.158 1.00 80.12 79 PRO A O 1
ATOM 635 N N . PRO A 1 80 ? 30.306 10.041 -14.528 1.00 80.75 80 PRO A N 1
ATOM 636 C CA . PRO A 1 80 ? 30.884 11.155 -13.767 1.00 80.75 80 PRO A CA 1
ATOM 637 C C . PRO A 1 80 ? 29.865 12.229 -13.362 1.00 80.75 80 PRO A C 1
ATOM 639 O O . PRO A 1 80 ? 29.914 12.748 -12.251 1.00 80.75 80 PRO A O 1
ATOM 642 N N . LYS A 1 81 ? 28.874 12.490 -14.227 1.00 82.50 81 LYS A N 1
ATOM 643 C CA . LYS A 1 81 ? 27.763 13.425 -13.987 1.00 82.50 81 LYS A CA 1
ATOM 644 C C . LYS A 1 81 ? 26.923 13.096 -12.743 1.00 82.50 81 LYS A C 1
ATOM 646 O O . LYS A 1 81 ? 26.282 13.994 -12.217 1.00 82.50 81 LYS A O 1
ATOM 651 N N . TYR A 1 82 ? 26.897 11.841 -12.291 1.00 82.44 82 TYR A N 1
ATOM 652 C CA . TYR A 1 82 ? 26.077 11.366 -11.169 1.00 82.44 82 TYR A CA 1
ATOM 653 C C . TYR A 1 82 ? 26.908 10.942 -9.945 1.00 82.44 82 TYR A C 1
ATOM 655 O O . TYR A 1 82 ? 26.356 10.384 -8.995 1.00 82.44 82 TYR A O 1
ATOM 663 N N . GLN A 1 83 ? 28.221 11.190 -9.950 1.00 80.06 83 GLN A N 1
ATOM 664 C CA . GLN A 1 83 ? 29.108 10.843 -8.840 1.00 80.06 83 GLN A CA 1
ATOM 665 C C . GLN A 1 83 ? 29.114 11.940 -7.751 1.00 80.06 83 GLN A C 1
ATOM 667 O O . GLN A 1 83 ? 29.246 13.131 -8.058 1.00 80.06 83 GLN A O 1
ATOM 672 N N . PRO A 1 84 ? 29.023 11.580 -6.455 1.00 74.94 84 PRO A N 1
ATOM 673 C CA . PRO A 1 84 ? 29.332 12.498 -5.360 1.00 74.94 84 PRO A CA 1
ATOM 674 C C . PRO A 1 84 ? 30.803 12.957 -5.417 1.00 74.94 84 PRO A C 1
ATOM 676 O O . PRO A 1 84 ? 31.663 12.163 -5.794 1.00 74.94 84 PRO A O 1
ATOM 679 N N . PRO A 1 85 ? 31.142 14.198 -5.015 1.00 74.81 85 PRO A N 1
ATOM 680 C CA . PRO A 1 85 ? 30.269 15.224 -4.436 1.00 74.81 85 PRO A CA 1
ATOM 681 C C . PRO A 1 85 ? 29.571 16.120 -5.476 1.00 74.81 85 PRO A C 1
ATOM 683 O O . PRO A 1 85 ? 28.864 17.045 -5.092 1.00 74.81 85 PRO A O 1
ATOM 686 N N . GLN A 1 86 ? 29.796 15.897 -6.774 1.00 74.12 86 GLN A N 1
ATOM 687 C CA . GLN A 1 86 ? 29.341 16.792 -7.846 1.00 74.12 86 GLN A CA 1
ATOM 688 C C . GLN A 1 86 ? 27.833 16.690 -8.102 1.00 74.12 86 GLN A C 1
ATOM 690 O O . GLN A 1 86 ? 27.216 17.674 -8.502 1.00 74.12 86 GLN A O 1
ATOM 695 N N . ALA A 1 87 ? 27.251 15.518 -7.845 1.00 77.31 87 ALA A N 1
ATOM 696 C CA . ALA A 1 87 ? 25.835 15.243 -8.033 1.00 77.31 87 ALA A CA 1
ATOM 697 C C . ALA A 1 87 ? 25.139 14.906 -6.717 1.00 77.31 87 ALA A C 1
ATOM 699 O O . ALA A 1 87 ? 25.668 14.179 -5.869 1.00 77.31 87 ALA A O 1
ATOM 700 N N . THR A 1 88 ? 23.912 15.393 -6.576 1.00 79.12 88 THR A N 1
ATOM 701 C CA . THR A 1 88 ? 23.015 14.986 -5.502 1.00 79.12 88 THR A CA 1
ATOM 702 C C . THR A 1 88 ? 22.289 13.697 -5.875 1.00 79.12 88 THR A C 1
ATOM 704 O O . THR A 1 88 ? 22.179 13.305 -7.038 1.00 79.12 88 THR A O 1
ATOM 707 N N . ALA A 1 89 ? 21.713 13.029 -4.881 1.00 75.12 89 ALA A N 1
ATOM 708 C CA . ALA A 1 89 ? 20.855 11.885 -5.151 1.00 75.12 89 ALA A CA 1
ATOM 709 C C . ALA A 1 89 ? 19.562 12.254 -5.908 1.00 75.12 89 ALA A C 1
ATOM 711 O O . ALA A 1 89 ? 18.962 11.386 -6.547 1.00 75.12 89 ALA A O 1
ATOM 712 N N . GLU A 1 90 ? 19.133 13.522 -5.867 1.00 81.50 90 GLU A N 1
ATOM 713 C CA . GLU A 1 90 ? 18.021 14.002 -6.694 1.00 81.50 90 GLU A CA 1
ATOM 714 C C . GLU A 1 90 ? 18.408 14.024 -8.177 1.00 81.50 90 GLU A C 1
ATOM 716 O O . GLU A 1 90 ? 17.616 13.569 -9.001 1.00 81.50 90 GLU A O 1
ATOM 721 N N . ASP A 1 91 ? 19.639 14.428 -8.509 1.00 84.19 91 ASP A N 1
ATOM 722 C CA . ASP A 1 91 ? 20.152 14.426 -9.887 1.00 84.19 91 ASP A CA 1
ATOM 723 C C . ASP A 1 91 ? 20.181 13.011 -10.479 1.00 84.19 91 ASP A C 1
ATOM 725 O O . ASP A 1 91 ? 19.822 12.807 -11.640 1.00 84.19 91 ASP A O 1
ATOM 729 N N . LEU A 1 92 ? 20.517 12.003 -9.663 1.00 82.75 92 LEU A N 1
ATOM 730 C CA . LEU A 1 92 ? 20.404 10.597 -10.058 1.00 82.75 92 LEU A CA 1
ATOM 731 C C . LEU A 1 92 ? 18.944 10.191 -10.326 1.00 82.75 92 LEU A C 1
ATOM 733 O O . LEU A 1 92 ? 18.666 9.484 -11.295 1.00 82.75 92 LEU A O 1
ATOM 737 N N . CYS A 1 93 ? 18.000 10.623 -9.482 1.00 85.06 93 CYS A N 1
ATOM 738 C CA . CYS A 1 93 ? 16.577 10.327 -9.681 1.00 85.06 93 CYS A CA 1
ATOM 739 C C . CYS A 1 93 ? 16.048 10.957 -10.976 1.00 85.06 93 CYS A C 1
ATOM 741 O O . CYS A 1 93 ? 15.280 10.319 -11.697 1.00 85.06 93 CYS A O 1
ATOM 743 N N . ILE A 1 94 ? 16.478 12.185 -11.275 1.00 88.88 94 ILE A N 1
ATOM 744 C CA . ILE A 1 94 ? 16.150 12.885 -12.518 1.00 88.88 94 ILE A CA 1
ATOM 745 C C . ILE A 1 94 ? 16.748 12.134 -13.709 1.00 88.88 94 ILE A C 1
ATOM 747 O O . ILE A 1 94 ? 16.003 11.789 -14.619 1.00 88.88 94 ILE A O 1
ATOM 751 N N . GLY A 1 95 ? 18.034 11.768 -13.670 1.00 88.81 95 GLY A N 1
ATOM 752 C CA . GLY A 1 95 ? 18.679 11.010 -14.750 1.00 88.81 95 GLY A CA 1
ATOM 753 C C . GLY A 1 95 ? 18.015 9.656 -15.033 1.00 88.81 95 GLY A C 1
ATOM 754 O O . GLY A 1 95 ? 17.866 9.258 -16.186 1.00 88.81 95 GLY A O 1
ATOM 755 N N . LEU A 1 96 ? 17.539 8.955 -13.998 1.00 89.06 96 LEU A N 1
ATOM 756 C CA . LEU A 1 96 ? 16.767 7.718 -14.176 1.00 89.06 96 LEU A CA 1
ATOM 757 C C . LEU A 1 96 ? 15.381 7.968 -14.786 1.00 89.06 96 LEU A C 1
ATOM 759 O O . LEU A 1 96 ? 14.897 7.144 -15.564 1.00 89.06 96 LEU A O 1
ATOM 763 N N . HIS A 1 97 ? 14.733 9.086 -14.454 1.00 92.81 97 HIS A N 1
ATOM 764 C CA . HIS A 1 97 ? 13.469 9.474 -15.082 1.00 92.81 97 HIS A CA 1
ATOM 765 C C . HIS A 1 97 ? 13.668 9.898 -16.543 1.00 92.81 97 HIS A C 1
ATOM 767 O O . HIS A 1 97 ? 12.897 9.460 -17.388 1.00 92.81 97 HIS A O 1
ATOM 773 N N . GLU A 1 98 ? 14.735 10.631 -16.870 1.00 92.62 98 GLU A N 1
ATOM 774 C CA . GLU A 1 98 ? 15.123 10.987 -18.246 1.00 92.62 98 GLU A CA 1
ATOM 775 C C . GLU A 1 98 ? 15.439 9.742 -19.092 1.00 92.62 98 GLU A C 1
ATOM 777 O O . GLU A 1 98 ? 15.008 9.630 -20.247 1.00 92.62 98 GLU A O 1
ATOM 782 N N . ALA A 1 99 ? 16.123 8.758 -18.500 1.00 91.38 99 ALA A N 1
ATOM 783 C CA . ALA A 1 99 ? 16.338 7.464 -19.133 1.00 91.38 99 ALA A CA 1
ATOM 784 C C . ALA A 1 99 ? 15.001 6.748 -19.393 1.00 91.38 99 ALA A C 1
ATOM 786 O O . ALA A 1 99 ? 14.764 6.271 -20.502 1.00 91.38 99 ALA A O 1
ATOM 787 N N . LEU A 1 100 ? 14.084 6.731 -18.415 1.00 93.56 100 LEU A N 1
ATOM 788 C CA . LEU A 1 100 ? 12.746 6.161 -18.607 1.00 93.56 100 LEU A CA 1
ATOM 789 C C . LEU A 1 100 ? 11.948 6.920 -19.674 1.00 93.56 100 LEU A C 1
ATOM 791 O O . LEU A 1 100 ? 11.284 6.279 -20.475 1.00 93.56 100 LEU A O 1
ATOM 795 N N . GLN A 1 101 ? 12.035 8.249 -19.730 1.00 94.19 101 GLN A N 1
ATOM 796 C CA . GLN A 1 101 ? 11.375 9.080 -20.741 1.00 94.19 101 GLN A CA 1
ATOM 797 C C . GLN A 1 101 ? 11.826 8.732 -22.160 1.00 94.19 101 GLN A C 1
ATOM 799 O O . GLN A 1 101 ? 11.024 8.795 -23.091 1.00 94.19 101 GLN A O 1
ATOM 804 N N . SER A 1 102 ? 13.088 8.339 -22.313 1.00 91.38 102 SER A N 1
ATOM 805 C CA . SER A 1 102 ? 13.650 7.930 -23.597 1.00 91.38 102 SER A CA 1
ATOM 806 C C . SER A 1 102 ? 13.304 6.477 -23.959 1.00 91.38 102 SER A C 1
ATOM 808 O O . SER A 1 102 ? 13.127 6.165 -25.132 1.00 91.38 102 SER A O 1
ATOM 810 N N . ILE A 1 103 ? 13.175 5.585 -22.966 1.00 90.62 103 ILE A N 1
ATOM 811 C CA . ILE A 1 103 ? 12.835 4.164 -23.177 1.00 90.62 103 ILE A CA 1
ATOM 812 C C . ILE A 1 103 ? 11.327 3.963 -23.362 1.00 90.62 103 ILE A C 1
ATOM 814 O O . ILE A 1 103 ? 10.892 3.352 -24.336 1.00 90.62 103 ILE A O 1
ATOM 818 N N . ASP A 1 104 ? 10.546 4.454 -22.402 1.00 92.38 104 ASP A N 1
ATOM 819 C CA . ASP A 1 104 ? 9.103 4.271 -22.255 1.00 92.38 104 ASP A CA 1
ATOM 820 C C . ASP A 1 104 ? 8.441 5.614 -21.865 1.00 92.38 104 ASP A C 1
ATOM 822 O O . ASP A 1 104 ? 8.118 5.846 -20.689 1.00 92.38 104 ASP A O 1
ATOM 826 N N . PRO A 1 105 ? 8.219 6.525 -22.835 1.00 92.50 105 PRO A N 1
ATOM 827 C CA . PRO A 1 105 ? 7.642 7.846 -22.573 1.00 92.50 105 PRO A CA 1
ATOM 828 C C . PRO A 1 105 ? 6.233 7.776 -21.964 1.00 92.50 105 PRO A C 1
ATOM 830 O O . PRO A 1 105 ? 5.827 8.680 -21.233 1.00 92.50 105 PRO A O 1
ATOM 833 N N . VAL A 1 106 ? 5.492 6.692 -22.221 1.00 92.56 106 VAL A N 1
ATOM 834 C CA . VAL A 1 106 ? 4.144 6.474 -21.679 1.00 92.56 106 VAL A CA 1
ATOM 835 C C . VAL A 1 106 ? 4.206 6.242 -20.168 1.00 92.56 106 VAL A C 1
ATOM 837 O O . VAL A 1 106 ? 3.462 6.872 -19.411 1.00 92.56 106 VAL A O 1
ATOM 840 N N . MET A 1 107 ? 5.108 5.374 -19.696 1.00 91.69 107 MET A N 1
ATOM 841 C CA . MET A 1 107 ? 5.306 5.179 -18.255 1.00 91.69 107 MET A CA 1
ATOM 842 C C . MET A 1 107 ? 5.975 6.387 -17.593 1.00 91.69 107 MET A C 1
ATOM 844 O O . MET A 1 107 ? 5.605 6.738 -16.471 1.00 91.69 107 MET A O 1
ATOM 848 N N . ALA A 1 108 ? 6.899 7.066 -18.276 1.00 92.62 108 ALA A N 1
ATOM 849 C CA . ALA A 1 108 ? 7.533 8.278 -17.759 1.00 92.62 108 ALA A CA 1
ATOM 850 C C . ALA A 1 108 ? 6.533 9.422 -17.528 1.00 92.62 108 ALA A C 1
ATOM 852 O O . ALA A 1 108 ? 6.609 10.092 -16.499 1.00 92.62 108 ALA A O 1
ATOM 853 N N . GLY A 1 109 ? 5.542 9.589 -18.413 1.00 92.56 109 GLY A N 1
ATOM 854 C CA . GLY A 1 109 ? 4.446 10.545 -18.220 1.00 92.56 109 GLY A CA 1
ATOM 855 C C . GLY A 1 109 ? 3.493 10.170 -17.076 1.00 92.56 109 GLY A C 1
ATOM 856 O O . GLY A 1 109 ? 2.829 11.034 -16.504 1.00 92.56 109 GLY A O 1
ATOM 857 N N . ARG A 1 110 ? 3.434 8.885 -16.699 1.00 90.88 110 ARG A N 1
ATOM 858 C CA . ARG A 1 110 ? 2.597 8.386 -15.595 1.00 90.88 110 ARG A CA 1
ATOM 859 C C . ARG A 1 110 ? 3.247 8.573 -14.224 1.00 90.88 110 ARG A C 1
ATOM 861 O O . ARG A 1 110 ? 2.537 8.741 -13.227 1.00 90.88 110 ARG A O 1
ATOM 868 N N . TRP A 1 111 ? 4.573 8.488 -14.149 1.00 91.44 111 TRP A N 1
ATOM 869 C CA . TRP A 1 111 ? 5.322 8.524 -12.895 1.00 91.44 111 TRP A CA 1
ATOM 870 C C . TRP A 1 111 ? 6.037 9.857 -12.702 1.00 91.44 111 TRP A C 1
ATOM 872 O O . TRP A 1 111 ? 6.744 10.342 -13.575 1.00 91.44 111 TRP A O 1
ATOM 882 N N . HIS A 1 112 ? 5.907 10.431 -11.509 1.00 89.75 112 HIS A N 1
ATOM 883 C CA . HIS A 1 112 ? 6.720 11.578 -11.122 1.00 89.75 112 HIS A CA 1
ATOM 884 C C . HIS A 1 112 ? 8.171 11.123 -10.882 1.00 89.75 112 HIS A C 1
ATOM 886 O O . HIS A 1 112 ? 8.377 10.069 -10.284 1.00 89.75 112 HIS A O 1
ATOM 892 N N . TRP A 1 113 ? 9.169 11.928 -11.257 1.00 88.19 113 TRP A N 1
ATOM 893 C CA . TRP A 1 113 ? 10.601 11.598 -11.118 1.00 88.19 113 TRP A CA 1
ATOM 894 C C . TRP A 1 113 ? 11.025 11.214 -9.685 1.00 88.19 113 TRP A C 1
ATOM 896 O O . TRP A 1 113 ? 11.884 10.360 -9.486 1.00 88.19 113 TRP A O 1
ATOM 906 N N . ARG A 1 114 ? 10.366 11.786 -8.664 1.00 85.88 114 ARG A N 1
ATOM 907 C CA . ARG A 1 114 ? 10.564 11.423 -7.240 1.00 85.88 114 ARG A CA 1
ATOM 908 C C . ARG A 1 114 ? 10.047 10.033 -6.855 1.00 85.88 114 ARG A C 1
ATOM 910 O O . ARG A 1 114 ? 10.420 9.531 -5.799 1.00 85.88 114 ARG A O 1
ATOM 917 N N . ASP A 1 115 ? 9.183 9.413 -7.657 1.00 86.12 115 ASP A N 1
ATOM 918 C CA . ASP A 1 115 ? 8.653 8.067 -7.405 1.00 86.12 115 ASP A CA 1
ATOM 919 C C . ASP A 1 115 ? 9.643 7.005 -7.908 1.00 86.12 115 ASP A C 1
ATOM 921 O O . ASP A 1 115 ? 9.344 6.179 -8.778 1.00 86.12 115 ASP A O 1
ATOM 925 N N . LEU A 1 116 ? 10.864 7.056 -7.360 1.00 84.44 116 LEU A N 1
ATOM 926 C CA . LEU A 1 116 ? 12.009 6.293 -7.853 1.00 84.44 116 LEU A CA 1
ATOM 927 C C . LEU A 1 116 ? 11.724 4.792 -7.883 1.00 84.44 116 LEU A C 1
ATOM 929 O O . LEU A 1 116 ? 12.151 4.111 -8.807 1.00 84.44 116 LEU A O 1
ATOM 933 N N . ARG A 1 117 ? 10.957 4.267 -6.918 1.00 83.50 117 ARG A N 1
ATOM 934 C CA . ARG A 1 117 ? 10.582 2.846 -6.889 1.00 83.50 117 ARG A CA 1
ATOM 935 C C . ARG A 1 117 ? 9.823 2.433 -8.153 1.00 83.50 117 ARG A C 1
ATOM 937 O O . ARG A 1 117 ? 10.103 1.370 -8.700 1.00 83.50 117 ARG A O 1
ATOM 944 N N . LYS A 1 118 ? 8.881 3.254 -8.630 1.00 88.25 118 LYS A N 1
ATOM 945 C CA . LYS A 1 118 ? 8.098 2.951 -9.840 1.00 88.25 118 LYS A CA 1
ATOM 946 C C . LYS A 1 118 ? 8.874 3.218 -11.120 1.00 88.25 118 LYS A C 1
ATOM 948 O O . LYS A 1 118 ? 8.770 2.421 -12.051 1.00 88.25 118 LYS A O 1
ATOM 953 N N . VAL A 1 119 ? 9.676 4.285 -11.149 1.00 90.00 119 VAL A N 1
ATOM 954 C CA . VAL A 1 119 ? 10.585 4.578 -12.269 1.00 90.00 119 VAL A CA 1
ATOM 955 C C . VAL A 1 119 ? 11.561 3.417 -12.456 1.00 90.00 119 VAL A C 1
ATOM 957 O O . VAL A 1 119 ? 11.597 2.800 -13.519 1.00 90.00 119 VAL A O 1
ATOM 960 N N . ARG A 1 120 ? 12.253 3.031 -11.377 1.00 87.56 120 ARG A N 1
ATOM 961 C CA . ARG A 1 120 ? 13.150 1.875 -11.335 1.00 87.56 120 ARG A CA 1
ATOM 962 C C . ARG A 1 120 ? 12.446 0.602 -11.778 1.00 87.56 120 ARG A C 1
ATOM 964 O O . ARG A 1 120 ? 12.960 -0.097 -12.640 1.00 87.56 120 ARG A O 1
ATOM 971 N N . ARG A 1 121 ? 11.262 0.309 -11.232 1.00 87.75 121 ARG A N 1
ATOM 972 C CA . ARG A 1 121 ? 10.520 -0.898 -11.609 1.00 87.75 121 ARG A CA 1
ATOM 973 C C . ARG A 1 121 ? 10.180 -0.925 -13.100 1.00 87.75 121 ARG A C 1
ATOM 975 O O . ARG A 1 121 ? 10.258 -1.988 -13.703 1.00 87.75 121 ARG A O 1
ATOM 982 N N . SER A 1 122 ? 9.825 0.217 -13.688 1.00 90.19 122 SER A N 1
ATOM 983 C CA . SER A 1 122 ? 9.499 0.311 -15.118 1.00 90.19 122 SER A CA 1
ATOM 984 C C . SER A 1 122 ? 10.716 -0.013 -15.989 1.00 90.19 122 SER A C 1
ATOM 986 O O . SER A 1 122 ? 10.613 -0.813 -16.918 1.00 90.19 122 SER A O 1
ATOM 988 N N . LEU A 1 123 ? 11.886 0.519 -15.624 1.00 89.38 123 LEU A N 1
ATOM 989 C CA . LEU A 1 123 ? 13.164 0.202 -16.269 1.00 89.38 123 LEU A CA 1
ATOM 990 C C . LEU A 1 123 ? 13.563 -1.273 -16.075 1.00 89.38 123 LEU A C 1
ATOM 992 O O . LEU A 1 123 ? 13.945 -1.948 -17.026 1.00 89.38 123 LEU A O 1
ATOM 996 N N . GLU A 1 124 ? 13.426 -1.811 -14.861 1.00 87.75 124 GLU A N 1
ATOM 997 C CA . GLU A 1 124 ? 13.732 -3.215 -14.557 1.00 87.75 124 GLU A CA 1
ATOM 998 C C . GLU A 1 124 ? 12.850 -4.194 -15.334 1.00 87.75 124 GLU A C 1
ATOM 1000 O O . GLU A 1 124 ? 13.335 -5.243 -15.751 1.00 87.75 124 GLU A O 1
ATOM 1005 N N . VAL A 1 125 ? 11.564 -3.881 -15.521 1.00 86.94 125 VAL A N 1
ATOM 1006 C CA . VAL A 1 125 ? 10.655 -4.691 -16.344 1.00 86.94 125 VAL A CA 1
ATOM 1007 C C . VAL A 1 125 ? 11.138 -4.717 -17.790 1.00 86.94 125 VAL A C 1
ATOM 1009 O O . VAL A 1 125 ? 11.220 -5.807 -18.358 1.00 86.94 125 VAL A O 1
ATOM 1012 N N . ALA A 1 126 ? 11.524 -3.565 -18.349 1.00 86.62 126 ALA A N 1
ATOM 1013 C CA . ALA A 1 126 ? 12.064 -3.488 -19.705 1.00 86.62 126 ALA A CA 1
ATOM 1014 C C . ALA A 1 126 ? 13.314 -4.354 -19.871 1.00 86.62 126 ALA A C 1
ATOM 1016 O O . ALA A 1 126 ? 13.398 -5.138 -20.813 1.00 86.62 126 ALA A O 1
ATOM 1017 N N . LEU A 1 127 ? 14.232 -4.293 -18.904 1.00 83.56 127 LEU A N 1
ATOM 1018 C CA . LEU A 1 127 ? 15.414 -5.147 -18.893 1.00 83.56 127 LEU A CA 1
ATOM 1019 C C . LEU A 1 127 ? 15.021 -6.625 -18.771 1.00 83.56 127 LEU A C 1
ATOM 1021 O O . LEU A 1 127 ? 15.330 -7.421 -19.643 1.00 83.56 127 LEU A O 1
ATOM 1025 N N . CYS A 1 128 ? 14.293 -7.016 -17.727 1.00 83.62 128 CYS A N 1
ATOM 1026 C CA . CYS A 1 128 ? 14.061 -8.430 -17.424 1.00 83.62 128 CYS A CA 1
ATOM 1027 C C . CYS A 1 128 ? 13.177 -9.156 -18.445 1.00 83.62 128 CYS A C 1
ATOM 1029 O O . CYS A 1 128 ? 13.313 -10.367 -18.608 1.00 83.62 128 CYS A O 1
ATOM 1031 N N . THR A 1 129 ? 12.227 -8.451 -19.060 1.00 83.75 129 THR A N 1
ATOM 1032 C CA . THR A 1 129 ? 11.249 -9.050 -19.982 1.00 83.75 129 THR A CA 1
ATOM 1033 C C . THR A 1 129 ? 11.586 -8.807 -21.449 1.00 83.75 129 THR A C 1
ATOM 1035 O O . THR A 1 129 ? 11.004 -9.461 -22.309 1.00 83.75 129 THR A O 1
ATOM 1038 N N . GLY A 1 130 ? 12.485 -7.860 -21.744 1.00 85.62 130 GLY A N 1
ATOM 1039 C CA . GLY A 1 130 ? 12.750 -7.395 -23.104 1.00 85.62 130 GLY A CA 1
ATOM 1040 C C . GLY A 1 130 ? 11.576 -6.641 -23.743 1.00 85.62 130 GLY A C 1
ATOM 1041 O O . GLY A 1 130 ? 11.632 -6.348 -24.934 1.00 85.62 130 GLY A O 1
ATOM 1042 N N . LYS A 1 131 ? 10.515 -6.326 -22.986 1.00 87.12 131 LYS A N 1
ATOM 1043 C CA . LYS A 1 131 ? 9.318 -5.604 -23.440 1.00 87.12 131 LYS A CA 1
ATOM 1044 C C . LYS A 1 131 ? 9.104 -4.334 -22.620 1.00 87.12 131 LYS A C 1
ATOM 1046 O O . LYS A 1 131 ? 9.335 -4.321 -21.413 1.00 87.12 131 LYS A O 1
ATOM 1051 N N . LEU A 1 132 ? 8.593 -3.278 -23.255 1.00 88.88 132 LEU A N 1
ATOM 1052 C CA . LEU A 1 132 ? 8.198 -2.051 -22.556 1.00 88.88 132 LEU A CA 1
ATOM 1053 C C . LEU A 1 132 ? 7.080 -2.334 -21.545 1.00 88.88 132 LEU A C 1
ATOM 1055 O O . LEU A 1 132 ? 6.148 -3.093 -21.825 1.00 88.88 132 LEU A O 1
ATOM 1059 N N . MET A 1 133 ? 7.149 -1.702 -20.371 1.00 88.12 133 MET A N 1
ATOM 1060 C CA . MET A 1 133 ? 6.125 -1.881 -19.342 1.00 88.12 133 MET A CA 1
ATOM 1061 C C . MET A 1 133 ? 4.777 -1.321 -19.808 1.00 88.12 133 MET A C 1
ATOM 1063 O O . MET A 1 133 ? 3.745 -1.918 -19.512 1.00 88.12 133 MET A O 1
ATOM 1067 N N . SER A 1 134 ? 4.774 -0.226 -20.573 1.00 90.38 134 SER A N 1
ATOM 1068 C CA . SER A 1 134 ? 3.562 0.287 -21.217 1.00 90.38 134 SER A CA 1
ATOM 1069 C C . SER A 1 134 ? 2.900 -0.720 -22.149 1.00 90.38 134 SER A C 1
ATOM 1071 O O . SER A 1 134 ? 1.684 -0.874 -22.074 1.00 90.38 134 SER A O 1
ATOM 1073 N N . ASN A 1 135 ? 3.676 -1.460 -22.943 1.00 88.88 135 ASN A N 1
ATOM 1074 C CA . ASN A 1 135 ? 3.136 -2.507 -23.811 1.00 88.88 135 ASN A CA 1
ATOM 1075 C C . ASN A 1 135 ? 2.504 -3.633 -22.992 1.00 88.88 135 ASN A C 1
ATOM 1077 O O . ASN A 1 135 ? 1.403 -4.053 -23.311 1.00 88.88 135 ASN A O 1
ATOM 1081 N N . LEU A 1 136 ? 3.144 -4.080 -21.906 1.00 86.44 136 LEU A N 1
ATOM 1082 C CA . LEU A 1 136 ? 2.576 -5.117 -21.035 1.00 86.44 136 LEU A CA 1
ATOM 1083 C C . LEU A 1 136 ? 1.273 -4.666 -20.359 1.00 86.44 136 LEU A C 1
ATOM 1085 O O . LEU A 1 136 ? 0.333 -5.447 -20.244 1.00 86.44 136 LEU A O 1
ATOM 1089 N N . VAL A 1 137 ? 1.206 -3.406 -19.921 1.00 85.75 137 VAL A N 1
ATOM 1090 C CA . VAL A 1 137 ? -0.021 -2.832 -19.348 1.00 85.75 137 VAL A CA 1
ATOM 1091 C C . VAL A 1 137 ? -1.113 -2.726 -20.413 1.00 85.75 137 VAL A C 1
ATOM 1093 O O . VAL A 1 137 ? -2.242 -3.109 -20.146 1.00 85.75 137 VAL A O 1
ATOM 1096 N N . ALA A 1 138 ? -0.781 -2.272 -21.624 1.00 86.00 138 ALA A N 1
ATOM 1097 C CA . ALA A 1 138 ? -1.736 -2.174 -22.724 1.00 86.00 138 ALA A CA 1
ATOM 1098 C C . ALA A 1 138 ? -2.214 -3.551 -23.218 1.00 86.00 138 ALA A C 1
ATOM 1100 O O . ALA A 1 138 ? -3.392 -3.707 -23.519 1.00 86.00 138 ALA A O 1
ATOM 1101 N N . GLU A 1 139 ? -1.327 -4.552 -23.283 1.00 85.00 139 GLU A N 1
ATOM 1102 C CA . GLU A 1 139 ? -1.676 -5.949 -23.571 1.00 85.00 139 GLU A CA 1
ATOM 1103 C C . GLU A 1 139 ? -2.687 -6.458 -22.531 1.00 85.00 139 GLU A C 1
ATOM 1105 O O . GLU A 1 139 ? -3.719 -7.010 -22.910 1.00 85.00 139 GLU A O 1
ATOM 1110 N N . GLN A 1 140 ? -2.443 -6.205 -21.238 1.00 81.19 140 GLN A N 1
ATOM 1111 C CA . GLN A 1 140 ? -3.383 -6.561 -20.174 1.00 81.19 140 GLN A CA 1
ATOM 1112 C C . GLN A 1 140 ? -4.719 -5.825 -20.327 1.00 81.19 140 GLN A C 1
ATOM 1114 O O . GLN A 1 140 ? -5.758 -6.474 -20.312 1.00 81.19 140 GLN A O 1
ATOM 1119 N N . ASP A 1 141 ? -4.705 -4.508 -20.548 1.00 78.75 141 ASP A N 1
ATOM 1120 C CA . ASP A 1 141 ? -5.921 -3.704 -20.724 1.00 78.75 141 ASP A CA 1
ATOM 1121 C C . ASP A 1 141 ? -6.737 -4.154 -21.959 1.00 78.75 141 ASP A C 1
ATOM 1123 O O . ASP A 1 141 ? -7.967 -4.113 -21.953 1.00 78.75 141 ASP A O 1
ATOM 1127 N N . GLN A 1 142 ? -6.079 -4.612 -23.031 1.00 77.38 142 GLN A N 1
ATOM 1128 C CA . GLN A 1 142 ? -6.744 -5.154 -24.222 1.00 77.38 142 GLN A CA 1
ATOM 1129 C C . GLN A 1 142 ? -7.346 -6.539 -23.986 1.00 77.38 142 GLN A C 1
ATOM 1131 O O . GLN A 1 142 ? -8.468 -6.784 -24.429 1.00 77.38 142 GLN A O 1
ATOM 1136 N N . ILE A 1 143 ? -6.616 -7.441 -23.319 1.00 71.19 143 ILE A N 1
ATOM 1137 C CA . ILE A 1 143 ? -7.139 -8.753 -22.902 1.00 71.19 143 ILE A CA 1
ATOM 1138 C C . ILE A 1 143 ? -8.378 -8.539 -22.039 1.00 71.19 143 ILE A C 1
ATOM 1140 O O . ILE A 1 143 ? -9.428 -9.129 -22.284 1.00 71.19 143 ILE A O 1
ATOM 1144 N N . ASP A 1 144 ? -8.261 -7.619 -21.092 1.00 64.75 144 ASP A N 1
ATOM 1145 C CA . ASP A 1 144 ? -9.329 -7.192 -20.219 1.00 64.75 144 ASP A CA 1
ATOM 1146 C C . ASP A 1 144 ? -10.531 -6.702 -21.053 1.00 64.75 144 ASP A C 1
ATOM 1148 O O . ASP A 1 144 ? -11.651 -7.189 -20.875 1.00 64.75 144 ASP A O 1
ATOM 1152 N N . ASN A 1 145 ? -10.356 -5.748 -21.971 1.00 66.69 145 ASN A N 1
ATOM 1153 C CA . ASN A 1 145 ? -11.471 -5.204 -22.761 1.00 66.69 145 ASN A CA 1
ATOM 1154 C C . ASN A 1 145 ? -12.153 -6.271 -23.626 1.00 66.69 145 ASN A C 1
ATOM 1156 O O . ASN A 1 145 ? -13.380 -6.322 -23.663 1.00 66.69 145 ASN A O 1
ATOM 1160 N N . ARG A 1 146 ? -11.381 -7.173 -24.240 1.00 65.50 146 ARG A N 1
ATOM 1161 C CA . ARG A 1 146 ? -11.928 -8.278 -25.038 1.00 65.50 146 ARG A CA 1
ATOM 1162 C C . ARG A 1 146 ? -12.732 -9.264 -24.198 1.00 65.50 146 ARG A C 1
ATOM 1164 O O . ARG A 1 146 ? -13.802 -9.657 -24.638 1.00 65.50 146 ARG A O 1
ATOM 1171 N N . ALA A 1 147 ? -12.267 -9.610 -22.996 1.00 60.88 147 ALA A N 1
ATOM 1172 C CA . ALA A 1 147 ? -13.019 -10.463 -22.071 1.00 60.88 147 ALA A CA 1
ATOM 1173 C C . ALA A 1 147 ? -14.361 -9.821 -21.668 1.00 60.88 147 ALA A C 1
ATOM 1175 O O . ALA A 1 147 ? -15.391 -10.483 -21.590 1.00 60.88 147 ALA A O 1
ATOM 1176 N N . SER A 1 148 ? -14.386 -8.496 -21.487 1.00 59.81 148 SER A N 1
ATOM 1177 C CA . SER A 1 148 ? -15.638 -7.767 -21.246 1.00 59.81 148 SER A CA 1
ATOM 1178 C C . SER A 1 148 ? -16.590 -7.777 -22.450 1.00 59.81 148 SER A C 1
ATOM 1180 O O . SER A 1 148 ? -17.801 -7.799 -22.250 1.00 59.81 148 SER A O 1
ATOM 1182 N N . GLU A 1 149 ? -16.070 -7.763 -23.681 1.00 60.44 149 GLU A N 1
ATOM 1183 C CA . GLU A 1 149 ? -16.861 -7.819 -24.921 1.00 60.44 149 GLU A CA 1
ATOM 1184 C C . GLU A 1 149 ? -17.368 -9.234 -25.247 1.00 60.44 149 GLU A C 1
ATOM 1186 O O . GLU A 1 149 ? -18.482 -9.379 -25.750 1.00 60.44 149 GLU A O 1
ATOM 1191 N N . SER A 1 150 ? -16.590 -10.281 -24.947 1.00 54.53 150 SER A N 1
ATOM 1192 C CA . SER A 1 150 ? -16.947 -11.681 -25.225 1.00 54.53 150 SER A CA 1
ATOM 1193 C C . SER A 1 150 ? -17.881 -12.313 -24.187 1.00 54.53 150 SER A C 1
ATOM 1195 O O . SER A 1 150 ? -18.230 -13.481 -24.332 1.00 54.53 150 SER A O 1
ATOM 1197 N N . GLN A 1 151 ? -18.298 -11.567 -23.153 1.00 52.69 151 GLN A N 1
ATOM 1198 C CA . GLN A 1 151 ? -18.982 -12.092 -21.958 1.00 52.69 151 GLN A CA 1
ATOM 1199 C C . GLN A 1 151 ? -18.191 -13.201 -21.230 1.00 52.69 151 GLN A C 1
ATOM 1201 O O . GLN A 1 151 ? -18.731 -13.848 -20.335 1.00 52.69 151 GLN A O 1
ATOM 1206 N N . GLU A 1 152 ? -16.917 -13.418 -21.572 1.00 47.56 152 GLU A N 1
ATOM 1207 C CA . GLU A 1 152 ? -16.049 -14.349 -20.857 1.00 47.56 152 GLU A CA 1
ATOM 1208 C C . GLU A 1 152 ? -15.550 -13.684 -19.570 1.00 47.56 152 GLU A C 1
ATOM 1210 O O . GLU A 1 152 ? -14.988 -12.587 -19.551 1.00 47.56 152 GLU A O 1
ATOM 1215 N N . GLU A 1 153 ? -15.814 -14.349 -18.452 1.00 51.47 153 GLU A N 1
ATOM 1216 C CA . GLU A 1 153 ? -15.711 -13.779 -17.115 1.00 51.47 153 GLU A CA 1
ATOM 1217 C C . GLU A 1 153 ? -14.264 -13.375 -16.765 1.00 51.47 153 GLU A C 1
ATOM 1219 O O . GLU A 1 153 ? -13.385 -14.218 -16.587 1.00 51.47 153 GLU A O 1
ATOM 1224 N N . ARG A 1 154 ? -14.004 -12.066 -16.588 1.00 56.44 154 ARG A N 1
ATOM 1225 C CA . ARG A 1 154 ? -12.706 -11.559 -16.081 1.00 56.44 154 ARG A CA 1
ATOM 1226 C C . ARG A 1 154 ? -12.367 -12.063 -14.671 1.00 56.44 154 ARG A C 1
ATOM 1228 O O . ARG A 1 154 ? -11.194 -12.105 -14.303 1.00 56.44 154 ARG A O 1
ATOM 1235 N N . ILE A 1 155 ? -13.373 -12.364 -13.849 1.00 60.44 155 ILE A N 1
ATOM 1236 C CA . ILE A 1 155 ? -13.197 -12.843 -12.474 1.00 60.44 155 ILE A CA 1
ATOM 1237 C C . ILE A 1 155 ? -13.599 -14.317 -12.466 1.00 60.44 155 ILE A C 1
ATOM 1239 O O . ILE A 1 155 ? -14.785 -14.594 -12.609 1.00 60.44 155 ILE A O 1
ATOM 1243 N N . PRO A 1 156 ? -12.661 -15.259 -12.253 1.00 61.97 156 PRO A N 1
ATOM 1244 C CA . PRO A 1 156 ? -12.945 -16.691 -12.388 1.00 61.97 156 PRO A CA 1
ATOM 1245 C C . PRO A 1 156 ? -13.923 -17.231 -11.335 1.00 61.97 156 PRO A C 1
ATOM 1247 O O . PRO A 1 156 ? -14.345 -18.380 -11.418 1.00 61.97 156 PRO A O 1
ATOM 1250 N N . TYR A 1 157 ? -14.250 -16.431 -10.314 1.00 75.12 157 TYR A N 1
ATOM 1251 C CA . TYR A 1 157 ? -15.087 -16.838 -9.194 1.00 75.12 157 TYR A CA 1
ATOM 1252 C C . TYR A 1 157 ? -16.102 -15.754 -8.841 1.00 75.12 157 TYR A C 1
ATOM 1254 O O . TYR A 1 157 ? -15.754 -14.578 -8.697 1.00 75.12 157 TYR A O 1
ATOM 1262 N N . ARG A 1 158 ? -17.344 -16.173 -8.583 1.00 80.81 158 ARG A N 1
ATOM 1263 C CA . ARG A 1 158 ? -18.343 -15.335 -7.916 1.00 80.81 158 ARG A CA 1
ATOM 1264 C C . ARG A 1 158 ? -17.775 -14.908 -6.557 1.00 80.81 158 ARG A C 1
ATOM 1266 O O . ARG A 1 158 ? -17.473 -15.750 -5.714 1.00 80.81 158 ARG A O 1
ATOM 1273 N N . THR A 1 159 ? -17.578 -13.608 -6.360 1.00 85.19 159 THR A N 1
ATOM 1274 C CA . THR A 1 159 ? -16.817 -13.031 -5.247 1.00 85.19 159 THR A CA 1
ATOM 1275 C C . THR A 1 159 ? -17.660 -12.030 -4.460 1.00 85.19 159 THR A C 1
ATOM 1277 O O . THR A 1 159 ? -18.152 -11.038 -4.996 1.00 85.19 159 THR A O 1
ATOM 1280 N N . LEU A 1 160 ? -17.760 -12.248 -3.152 1.00 89.88 160 LEU A N 1
ATOM 1281 C CA . 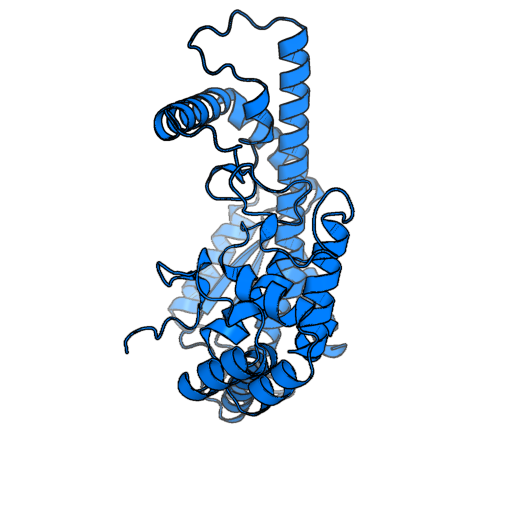LEU A 1 160 ? -18.407 -11.334 -2.216 1.00 89.88 160 LEU A CA 1
ATOM 1282 C C . LEU A 1 160 ? -17.349 -10.582 -1.407 1.00 89.88 160 LEU A C 1
ATOM 1284 O O . LEU A 1 160 ? -16.516 -11.193 -0.741 1.00 89.88 160 LEU A O 1
ATOM 1288 N N . VAL A 1 161 ? -17.393 -9.252 -1.446 1.00 92.00 161 VAL A N 1
ATOM 1289 C CA . VAL A 1 161 ? -16.476 -8.380 -0.709 1.00 92.00 161 VAL A CA 1
ATOM 1290 C C . VAL A 1 161 ? -17.240 -7.619 0.362 1.00 92.00 161 VAL A C 1
ATOM 1292 O O . VAL A 1 161 ? -18.107 -6.798 0.064 1.00 92.00 161 VAL A O 1
ATOM 1295 N N . PHE A 1 162 ? -16.862 -7.832 1.619 1.00 95.50 162 PHE A N 1
ATOM 1296 C CA . PHE A 1 162 ? -17.300 -6.997 2.730 1.00 95.50 162 PHE A CA 1
ATOM 1297 C C . PHE A 1 162 ? -16.230 -5.965 3.065 1.00 95.50 162 PHE A C 1
ATOM 1299 O O . PHE A 1 162 ? -15.097 -6.307 3.406 1.00 95.50 162 PHE A O 1
ATOM 1306 N N . TRP A 1 163 ? -16.600 -4.691 3.001 1.00 96.25 163 TRP A N 1
ATOM 1307 C CA . TRP A 1 163 ? -15.773 -3.594 3.474 1.00 96.25 163 TRP A CA 1
ATOM 1308 C C . TRP A 1 163 ? -16.351 -3.037 4.772 1.00 96.25 163 TRP A C 1
ATOM 1310 O O . TRP A 1 163 ? -17.346 -2.314 4.766 1.00 96.25 163 TRP A O 1
ATOM 1320 N N . LEU A 1 164 ? -15.696 -3.349 5.889 1.00 96.44 164 LEU A N 1
ATOM 1321 C CA . LEU A 1 164 ? -16.000 -2.718 7.166 1.00 96.44 164 LEU A CA 1
ATOM 1322 C C . LEU A 1 164 ? -15.464 -1.289 7.155 1.00 96.44 164 LEU A C 1
ATOM 1324 O O . LEU A 1 164 ? -14.259 -1.057 7.013 1.00 96.44 164 LEU A O 1
ATOM 1328 N N . TYR A 1 165 ? -16.372 -0.336 7.301 1.00 96.31 165 TYR A N 1
ATOM 1329 C CA . TYR A 1 165 ? -16.066 1.081 7.300 1.00 96.31 165 TYR A CA 1
ATOM 1330 C C . TYR A 1 165 ? -16.464 1.702 8.633 1.00 96.31 165 TYR A C 1
ATOM 1332 O O . TYR A 1 165 ? -17.499 1.377 9.196 1.00 96.31 165 TYR A O 1
ATOM 1340 N N . SER A 1 166 ? -15.648 2.631 9.118 1.00 95.75 166 SER A N 1
ATOM 1341 C CA . SER A 1 166 ? -16.007 3.508 10.224 1.00 95.75 166 SER A CA 1
ATOM 1342 C C . SER A 1 166 ? -15.806 4.945 9.795 1.00 95.75 166 SER A C 1
ATOM 1344 O O . SER A 1 166 ? -14.797 5.276 9.163 1.00 95.75 166 SER A O 1
ATOM 1346 N N . GLU A 1 167 ? -16.700 5.814 10.248 1.00 94.25 167 GLU A N 1
ATOM 1347 C CA . GLU A 1 167 ? -16.495 7.251 10.181 1.00 94.25 167 GLU A CA 1
ATOM 1348 C C . GLU A 1 167 ? -15.210 7.659 10.898 1.00 94.25 167 GLU A C 1
ATOM 1350 O O . GLU A 1 167 ? -14.787 7.049 11.886 1.00 94.25 167 GLU A O 1
ATOM 1355 N N . THR A 1 168 ? -14.576 8.708 10.374 1.00 92.31 168 THR A N 1
ATOM 1356 C CA . THR A 1 168 ? -13.270 9.161 10.864 1.00 92.31 168 THR A CA 1
ATOM 1357 C C . THR A 1 168 ? -13.375 9.621 12.317 1.00 92.31 168 THR A C 1
ATOM 1359 O O . THR A 1 168 ? -12.548 9.231 13.131 1.00 92.31 168 THR A O 1
ATOM 1362 N N . GLU A 1 169 ? -14.421 10.373 12.663 1.00 92.25 169 GLU A N 1
ATOM 1363 C CA . GLU A 1 169 ? -14.621 10.934 14.007 1.00 92.25 169 GLU A CA 1
ATOM 1364 C C . GLU A 1 169 ? -14.691 9.855 15.095 1.00 92.25 169 GLU A C 1
ATOM 1366 O O . GLU A 1 169 ? -14.114 10.023 16.165 1.00 92.25 169 GLU A O 1
ATOM 1371 N N . GLN A 1 170 ? -15.306 8.709 14.787 1.00 94.06 170 GLN A N 1
ATOM 1372 C CA . GLN A 1 170 ? -15.398 7.565 15.698 1.00 94.06 170 GLN A CA 1
ATOM 1373 C C . GLN A 1 170 ? -14.153 6.667 15.654 1.00 94.06 170 GLN A C 1
ATOM 1375 O O . GLN A 1 170 ? -13.829 5.972 16.619 1.00 94.06 170 GLN A O 1
ATOM 1380 N N . LEU A 1 171 ? -13.443 6.625 14.523 1.00 95.00 171 LEU A N 1
ATOM 1381 C CA . LEU A 1 171 ? -12.278 5.759 14.349 1.00 95.00 171 LEU A CA 1
ATOM 1382 C C . LEU A 1 171 ? -11.024 6.318 15.030 1.00 95.00 171 LEU A C 1
ATOM 1384 O O . LEU A 1 171 ? -10.292 5.546 15.646 1.00 95.00 171 LEU A O 1
ATOM 1388 N N . LEU A 1 172 ? -10.755 7.626 14.927 1.00 94.69 172 LEU A N 1
ATOM 1389 C CA . LEU A 1 172 ? -9.496 8.200 15.427 1.00 94.69 172 LEU A CA 1
ATOM 1390 C C . LEU A 1 172 ? -9.296 7.989 16.941 1.00 94.69 172 LEU A C 1
ATOM 1392 O O . LEU A 1 172 ? -8.232 7.484 17.299 1.00 94.69 172 LEU A O 1
ATOM 1396 N N . PRO A 1 173 ? -10.286 8.250 17.823 1.00 96.19 173 PRO A N 1
ATOM 1397 C CA . PRO A 1 173 ? -10.117 8.014 19.259 1.00 96.19 173 PRO A CA 1
ATOM 1398 C C . PRO A 1 173 ? -9.872 6.537 19.590 1.00 96.19 173 PRO A C 1
ATOM 1400 O O . PRO A 1 173 ? -9.065 6.216 20.458 1.00 96.19 173 PRO A O 1
ATOM 1403 N N . ARG A 1 174 ? -10.523 5.619 18.860 1.00 95.94 174 ARG A N 1
ATOM 1404 C CA . ARG A 1 174 ? -10.320 4.171 19.023 1.00 95.94 174 ARG A CA 1
ATOM 1405 C C . ARG A 1 174 ? -8.917 3.741 18.607 1.00 95.94 174 ARG A C 1
ATOM 1407 O O . ARG A 1 174 ? -8.328 2.886 19.262 1.00 95.94 174 ARG A O 1
ATOM 1414 N N . LEU A 1 175 ? -8.379 4.317 17.531 1.00 96.50 175 LEU A N 1
ATOM 1415 C CA . LEU A 1 175 ? -7.004 4.056 17.105 1.00 96.50 175 LEU A CA 1
ATOM 1416 C C . LEU A 1 175 ? -6.001 4.551 18.144 1.00 96.50 175 LEU A C 1
ATOM 1418 O O . LEU A 1 175 ? -5.067 3.814 18.447 1.00 96.50 175 LEU A O 1
ATOM 1422 N N . ASP A 1 176 ? -6.215 5.740 18.705 1.00 96.06 176 ASP A N 1
ATOM 1423 C CA . ASP A 1 176 ? -5.328 6.311 19.718 1.00 96.06 176 ASP A CA 1
ATOM 1424 C C . ASP A 1 176 ? -5.332 5.460 20.995 1.00 96.06 176 ASP A C 1
ATOM 1426 O O . ASP A 1 176 ? -4.271 5.000 21.416 1.00 96.06 176 ASP A O 1
ATOM 1430 N N . ALA A 1 177 ? -6.519 5.127 21.516 1.00 96.56 177 ALA A N 1
ATOM 1431 C CA . ALA A 1 177 ? -6.669 4.243 22.674 1.00 96.56 177 ALA A CA 1
ATOM 1432 C C . ALA A 1 177 ? -6.078 2.842 22.429 1.00 96.56 177 ALA A C 1
ATOM 1434 O O . ALA A 1 177 ? -5.530 2.215 23.335 1.00 96.56 177 ALA A O 1
ATOM 1435 N N . ARG A 1 178 ? -6.152 2.336 21.190 1.00 96.69 178 ARG A N 1
ATOM 1436 C CA . ARG A 1 178 ? -5.514 1.069 20.812 1.00 96.69 178 ARG A CA 1
ATOM 1437 C C . ARG A 1 178 ? -3.991 1.159 20.895 1.00 96.69 178 ARG A C 1
ATOM 1439 O O . ARG A 1 178 ? -3.384 0.187 21.326 1.00 96.69 178 ARG A O 1
ATOM 1446 N N . VAL A 1 179 ? -3.376 2.276 20.492 1.00 95.19 179 VAL A N 1
ATOM 1447 C CA . VAL A 1 179 ? -1.919 2.460 20.631 1.00 95.19 179 VAL A CA 1
ATOM 1448 C C . VAL A 1 179 ? -1.523 2.506 22.103 1.00 95.19 179 VAL A C 1
ATOM 1450 O O . VAL A 1 179 ? -0.567 1.834 22.478 1.00 95.19 179 VAL A O 1
ATOM 1453 N N . ASP A 1 180 ? -2.283 3.214 22.939 1.00 94.62 180 ASP A N 1
ATOM 1454 C CA . ASP A 1 180 ? -2.024 3.254 24.384 1.00 94.62 180 ASP A CA 1
ATOM 1455 C C . ASP A 1 180 ? -2.061 1.835 24.980 1.00 94.62 180 ASP A C 1
ATOM 1457 O O . ASP A 1 180 ? -1.101 1.388 25.610 1.00 94.62 180 ASP A O 1
ATOM 1461 N N . LYS A 1 181 ? -3.090 1.051 24.634 1.00 95.62 181 LYS A N 1
ATOM 1462 C CA . LYS A 1 181 ? -3.202 -0.356 25.044 1.00 95.62 181 LYS A CA 1
ATOM 1463 C C . LYS A 1 181 ? -2.089 -1.253 24.486 1.00 95.62 181 LYS A C 1
ATOM 1465 O O . LYS A 1 181 ? -1.692 -2.211 25.139 1.00 95.62 181 LYS A O 1
ATOM 1470 N N . MET A 1 182 ? -1.576 -0.986 23.281 1.00 93.00 182 MET A N 1
ATOM 1471 C CA . MET A 1 182 ? -0.431 -1.733 22.737 1.00 93.00 182 MET A CA 1
ATOM 1472 C C . MET A 1 182 ? 0.815 -1.546 23.609 1.00 93.00 182 MET A C 1
ATOM 1474 O O . MET A 1 182 ? 1.541 -2.509 23.846 1.00 93.00 182 MET A O 1
ATOM 1478 N N . ILE A 1 183 ? 1.047 -0.332 24.110 1.00 90.44 183 ILE A N 1
ATOM 1479 C CA . ILE A 1 183 ? 2.175 -0.034 25.000 1.00 90.44 183 ILE A CA 1
ATOM 1480 C C . ILE A 1 183 ? 1.997 -0.757 26.336 1.00 90.44 183 ILE A C 1
ATOM 1482 O O . ILE A 1 183 ? 2.925 -1.434 26.776 1.00 90.44 183 ILE A O 1
ATOM 1486 N N . GLU A 1 184 ? 0.801 -0.684 26.928 1.00 90.94 184 GLU A N 1
ATOM 1487 C CA . GLU A 1 184 ? 0.452 -1.408 28.161 1.00 90.94 184 GLU A CA 1
ATOM 1488 C C . GLU A 1 184 ? 0.643 -2.925 28.018 1.00 90.94 184 GLU A C 1
ATOM 1490 O O . GLU A 1 184 ? 1.157 -3.581 28.921 1.00 90.94 184 GLU A O 1
ATOM 1495 N N . ASN A 1 185 ? 0.294 -3.477 26.854 1.00 93.56 185 ASN A N 1
ATOM 1496 C CA . ASN A 1 185 ? 0.449 -4.897 26.544 1.00 93.56 185 ASN A CA 1
ATOM 1497 C C . ASN A 1 185 ? 1.900 -5.318 26.246 1.00 93.56 185 ASN A C 1
ATOM 1499 O O . ASN A 1 185 ? 2.142 -6.492 25.974 1.00 93.56 185 ASN A O 1
ATOM 1503 N N . GLY A 1 186 ? 2.866 -4.397 26.292 1.00 90.00 186 GLY A N 1
ATOM 1504 C CA . GLY A 1 186 ? 4.283 -4.721 26.151 1.00 90.00 186 GLY A CA 1
ATOM 1505 C C . GLY A 1 186 ? 4.872 -4.518 24.755 1.00 90.00 186 GLY A C 1
ATOM 1506 O O . GLY A 1 186 ? 5.891 -5.138 24.457 1.00 90.00 186 GLY A O 1
ATOM 1507 N N . LEU A 1 187 ? 4.325 -3.616 23.927 1.00 89.75 187 LEU A N 1
ATOM 1508 C CA . LEU A 1 187 ? 4.921 -3.234 22.630 1.00 89.75 187 LEU A CA 1
ATOM 1509 C C . LEU A 1 187 ? 6.426 -2.929 22.739 1.00 89.75 187 LEU A C 1
ATOM 1511 O O . LEU A 1 187 ? 7.209 -3.317 21.878 1.00 89.75 187 LEU A O 1
ATOM 1515 N N . MET A 1 188 ? 6.853 -2.271 23.821 1.00 87.56 188 MET A N 1
ATOM 1516 C CA . MET A 1 188 ? 8.268 -1.955 24.052 1.00 87.56 188 MET A CA 1
ATOM 1517 C C . MET A 1 188 ? 9.151 -3.205 24.150 1.00 87.56 188 MET A C 1
ATOM 1519 O O . MET A 1 188 ? 10.301 -3.176 23.712 1.00 87.56 188 MET A O 1
ATOM 1523 N N . ASN A 1 189 ? 8.620 -4.298 24.701 1.00 87.38 189 ASN A N 1
ATOM 1524 C CA . ASN A 1 189 ? 9.338 -5.565 24.796 1.00 87.38 189 ASN A CA 1
ATOM 1525 C C . ASN A 1 189 ? 9.488 -6.198 23.411 1.00 87.38 189 ASN A C 1
ATOM 1527 O O . ASN A 1 189 ? 10.594 -6.577 23.045 1.00 87.38 189 ASN A O 1
ATOM 1531 N N . GLU A 1 190 ? 8.432 -6.189 22.594 1.00 90.25 190 GLU A N 1
ATOM 1532 C CA . GLU A 1 190 ? 8.489 -6.699 21.217 1.00 90.25 190 GLU A CA 1
ATOM 1533 C C . GLU A 1 190 ? 9.505 -5.930 20.354 1.00 90.25 190 GLU A C 1
ATOM 1535 O O . GLU A 1 190 ? 10.294 -6.526 19.615 1.00 90.25 190 GLU A O 1
ATOM 1540 N N . VAL A 1 191 ? 9.535 -4.595 20.467 1.00 88.88 191 VAL A N 1
ATOM 1541 C CA . VAL A 1 191 ? 10.508 -3.754 19.747 1.00 88.88 191 VAL A CA 1
ATOM 1542 C C . VAL A 1 191 ? 11.935 -4.064 20.212 1.00 88.88 191 VAL A C 1
ATOM 1544 O O . VAL A 1 191 ? 12.843 -4.135 19.375 1.00 88.88 191 VAL A O 1
ATOM 1547 N N . ARG A 1 192 ? 12.144 -4.290 21.518 1.00 86.31 192 ARG A N 1
ATOM 1548 C CA . ARG A 1 192 ? 13.447 -4.681 22.078 1.00 86.31 192 ARG A CA 1
ATOM 1549 C C . ARG A 1 192 ? 13.902 -6.025 21.523 1.00 86.31 192 ARG A C 1
ATOM 1551 O O . ARG A 1 192 ? 15.013 -6.113 21.001 1.00 86.31 192 ARG A O 1
ATOM 1558 N N . ASP A 1 193 ? 13.037 -7.032 21.557 1.00 87.81 193 ASP A N 1
ATOM 1559 C CA . ASP A 1 193 ? 13.340 -8.374 21.060 1.00 87.81 193 ASP A CA 1
ATOM 1560 C C . ASP A 1 193 ? 13.722 -8.339 19.579 1.00 87.81 193 ASP A C 1
ATOM 1562 O O . ASP A 1 193 ? 14.727 -8.925 19.166 1.00 87.81 193 ASP A O 1
ATOM 1566 N N . LEU A 1 194 ? 12.982 -7.572 18.773 1.00 87.12 194 LEU A N 1
ATOM 1567 C CA . LEU A 1 194 ? 13.271 -7.422 17.351 1.00 87.12 194 LEU A CA 1
ATOM 1568 C C . LEU A 1 194 ? 14.592 -6.673 17.102 1.00 87.12 194 LEU A C 1
ATOM 1570 O O . LEU A 1 194 ? 15.326 -7.005 16.167 1.00 87.12 194 LEU A O 1
ATOM 1574 N N . LYS A 1 195 ? 14.944 -5.702 17.956 1.00 83.62 195 LYS A N 1
ATOM 1575 C CA . LYS A 1 195 ? 16.235 -4.996 17.908 1.00 83.62 195 LYS A CA 1
ATOM 1576 C C . LYS A 1 195 ? 17.409 -5.912 18.271 1.00 83.62 195 LYS A C 1
ATOM 1578 O O . LYS A 1 195 ? 18.424 -5.877 17.575 1.00 83.62 195 LYS A O 1
ATOM 1583 N N . ILE A 1 196 ? 17.264 -6.748 19.301 1.00 84.12 196 ILE A N 1
ATOM 1584 C CA . ILE A 1 196 ? 18.276 -7.734 19.713 1.00 84.12 196 ILE A CA 1
ATOM 1585 C C . ILE A 1 196 ? 18.459 -8.795 18.625 1.00 84.12 196 ILE A C 1
ATOM 1587 O O . ILE A 1 196 ? 19.590 -9.074 18.225 1.00 84.12 196 ILE A O 1
ATOM 1591 N N . MET A 1 197 ? 17.362 -9.353 18.098 1.00 84.06 197 MET A N 1
ATOM 1592 C CA . MET A 1 197 ? 17.412 -10.318 16.995 1.00 84.06 197 MET A CA 1
ATOM 1593 C C . MET A 1 197 ? 18.130 -9.741 15.776 1.00 84.06 197 MET A C 1
ATOM 1595 O O . MET A 1 197 ? 18.983 -10.410 15.196 1.00 84.06 197 MET A O 1
ATOM 1599 N N . ARG A 1 198 ? 17.842 -8.484 15.419 1.00 81.38 198 ARG A N 1
ATOM 1600 C CA . ARG A 1 198 ? 18.572 -7.789 14.356 1.00 81.38 198 ARG A CA 1
ATOM 1601 C C . ARG A 1 198 ? 20.057 -7.672 14.685 1.00 81.38 198 ARG A C 1
ATOM 1603 O O . ARG A 1 198 ? 20.862 -8.022 13.833 1.00 81.38 198 ARG A O 1
ATOM 1610 N N . GLY A 1 199 ? 20.406 -7.213 15.891 1.00 78.38 199 GLY A N 1
ATOM 1611 C CA . GLY A 1 199 ? 21.793 -7.080 16.344 1.00 78.38 199 GLY A CA 1
ATOM 1612 C C . GLY A 1 199 ? 22.591 -8.361 16.110 1.00 78.38 199 GLY A C 1
ATOM 1613 O O . GLY A 1 199 ? 23.587 -8.318 15.392 1.00 78.38 199 GLY A O 1
ATOM 1614 N N . ARG A 1 200 ? 22.064 -9.498 16.586 1.00 80.06 200 ARG A N 1
ATOM 1615 C CA . ARG A 1 200 ? 22.653 -10.838 16.408 1.00 80.06 200 ARG A CA 1
ATOM 1616 C C . ARG A 1 200 ? 22.813 -11.238 14.939 1.00 80.06 200 ARG A C 1
ATOM 1618 O O . ARG A 1 200 ? 23.824 -11.815 14.567 1.00 80.06 200 ARG A O 1
ATOM 1625 N N . LEU A 1 201 ? 21.829 -10.931 14.091 1.00 74.75 201 LEU A N 1
ATOM 1626 C CA . LEU A 1 201 ? 21.888 -11.236 12.653 1.00 74.75 201 LEU A CA 1
ATOM 1627 C C . LEU A 1 201 ? 22.896 -10.362 11.891 1.00 74.75 201 LEU A C 1
ATOM 1629 O O . LEU A 1 201 ? 23.334 -10.740 10.808 1.00 74.75 201 LEU A O 1
ATOM 1633 N N . THR A 1 202 ? 23.240 -9.194 12.436 1.00 71.12 202 THR A N 1
ATOM 1634 C CA . THR A 1 202 ? 24.176 -8.230 11.835 1.00 71.12 202 THR A CA 1
ATOM 1635 C C . THR A 1 202 ? 25.575 -8.260 12.457 1.00 71.12 202 THR A C 1
ATOM 1637 O O . THR A 1 202 ? 26.423 -7.447 12.087 1.00 71.12 202 THR A O 1
ATOM 1640 N N . GLU A 1 203 ? 25.849 -9.176 13.394 1.00 60.12 203 GLU A N 1
ATOM 1641 C CA . GLU A 1 203 ? 27.183 -9.345 13.980 1.00 60.12 203 GLU A CA 1
ATOM 1642 C C . GLU A 1 203 ? 28.206 -9.666 12.875 1.00 60.12 203 GLU A C 1
ATOM 1644 O O . GLU A 1 203 ? 28.158 -10.713 12.234 1.00 60.12 203 GLU A O 1
ATOM 1649 N N . GLY A 1 204 ? 29.115 -8.718 12.619 1.00 58.22 204 GLY A N 1
ATOM 1650 C CA . GLY A 1 204 ? 30.145 -8.806 11.576 1.00 58.22 204 GLY A CA 1
ATOM 1651 C C . GLY A 1 204 ? 29.877 -7.986 10.308 1.00 58.22 204 GLY A C 1
ATOM 1652 O O . GLY A 1 204 ? 30.796 -7.818 9.512 1.00 58.22 204 GLY A O 1
ATOM 1653 N N . ASN A 1 205 ? 28.676 -7.424 10.126 1.00 57.41 205 ASN A N 1
ATOM 1654 C CA . ASN A 1 205 ? 28.361 -6.561 8.985 1.00 57.41 205 ASN A CA 1
ATOM 1655 C C . ASN A 1 205 ? 27.450 -5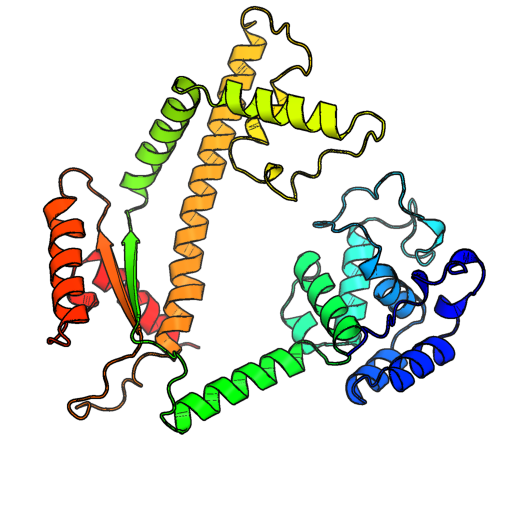.405 9.434 1.00 57.41 205 ASN A C 1
ATOM 1657 O O . ASN A 1 205 ? 26.229 -5.547 9.523 1.00 57.41 205 ASN A O 1
ATOM 1661 N N . GLN A 1 206 ? 28.048 -4.256 9.774 1.00 54.53 206 GLN A N 1
ATOM 1662 C CA . GLN A 1 206 ? 27.340 -3.065 10.264 1.00 54.53 206 GLN A CA 1
ATOM 1663 C C . GLN A 1 206 ? 26.605 -2.341 9.123 1.00 54.53 206 GLN A C 1
ATOM 1665 O O . GLN A 1 206 ? 26.880 -1.186 8.804 1.00 54.53 206 GLN A O 1
ATOM 1670 N N . THR A 1 207 ? 25.652 -3.007 8.478 1.00 57.84 207 THR A N 1
ATOM 1671 C CA . THR A 1 207 ? 24.784 -2.345 7.505 1.00 57.84 207 THR A CA 1
ATOM 1672 C C . THR A 1 207 ? 23.731 -1.513 8.236 1.00 57.84 207 THR A C 1
ATOM 1674 O O . THR A 1 207 ? 23.052 -2.007 9.138 1.00 57.84 207 THR A O 1
ATOM 1677 N N . ARG A 1 208 ? 23.573 -0.247 7.833 1.00 62.12 208 ARG A N 1
ATOM 1678 C CA . ARG A 1 208 ? 22.522 0.671 8.309 1.00 62.12 208 ARG A CA 1
ATOM 1679 C C . ARG A 1 208 ? 21.142 0.001 8.243 1.00 62.12 208 ARG A C 1
ATOM 1681 O O . ARG A 1 208 ? 20.789 -0.560 7.208 1.00 62.12 208 ARG A O 1
ATOM 1688 N N . THR A 1 209 ? 20.340 0.119 9.307 1.00 61.72 209 THR A N 1
ATOM 1689 C CA . THR A 1 209 ? 18.959 -0.392 9.319 1.00 61.72 209 THR A CA 1
ATOM 1690 C C . THR A 1 209 ? 18.141 0.256 8.209 1.00 61.72 209 THR A C 1
ATOM 1692 O O . THR A 1 209 ? 17.903 1.468 8.213 1.00 61.72 209 THR A O 1
ATOM 1695 N N . ASP A 1 210 ? 17.675 -0.564 7.271 1.00 69.38 210 ASP A N 1
ATOM 1696 C CA . ASP A 1 210 ? 16.789 -0.120 6.206 1.00 69.38 210 ASP A CA 1
ATOM 1697 C C . ASP A 1 210 ? 15.320 -0.209 6.645 1.00 69.38 210 ASP A C 1
ATOM 1699 O O . ASP A 1 210 ? 14.636 -1.215 6.452 1.00 69.38 210 ASP A O 1
ATOM 1703 N N . PHE A 1 211 ? 14.810 0.892 7.201 1.00 71.94 211 PHE A N 1
ATOM 1704 C CA . PHE A 1 211 ? 13.389 1.058 7.541 1.00 71.94 211 PHE A CA 1
ATOM 1705 C C . PHE A 1 211 ? 12.462 1.091 6.321 1.00 71.94 211 PHE A C 1
ATOM 1707 O O . PHE A 1 211 ? 11.247 1.198 6.468 1.00 71.94 211 PHE A O 1
ATOM 1714 N N . SER A 1 212 ? 13.004 1.036 5.104 1.00 67.88 212 SER A N 1
ATOM 1715 C CA . SER A 1 212 ? 12.223 0.938 3.879 1.00 67.88 212 SER A CA 1
ATOM 1716 C C . SER A 1 212 ? 11.947 -0.508 3.476 1.00 67.88 212 SER A C 1
ATOM 1718 O O . SER A 1 212 ? 11.396 -0.731 2.396 1.00 67.88 212 SER A O 1
ATOM 1720 N N . ARG A 1 213 ? 12.274 -1.503 4.321 1.00 70.25 213 ARG A N 1
ATOM 1721 C CA . ARG A 1 213 ? 12.169 -2.935 3.999 1.00 70.25 213 ARG A CA 1
ATOM 1722 C C . ARG A 1 213 ? 11.740 -3.824 5.161 1.00 70.25 213 ARG A C 1
ATOM 1724 O O . ARG A 1 213 ? 12.075 -3.585 6.315 1.00 70.25 213 ARG A O 1
ATOM 1731 N N . GLY A 1 214 ? 11.056 -4.910 4.798 1.00 80.31 214 GLY A N 1
ATOM 1732 C CA . GLY A 1 214 ? 10.758 -6.022 5.697 1.00 80.31 214 GLY A CA 1
ATOM 1733 C C . GLY A 1 214 ? 9.942 -5.611 6.931 1.00 80.31 214 GLY A C 1
ATOM 1734 O O . GLY A 1 214 ? 9.154 -4.664 6.852 1.00 80.31 214 GLY A O 1
ATOM 1735 N N . PRO A 1 215 ? 10.122 -6.304 8.071 1.00 81.25 215 PRO A N 1
ATOM 1736 C CA . PRO A 1 215 ? 9.354 -6.037 9.288 1.00 81.25 215 PRO A CA 1
ATOM 1737 C C . PRO A 1 215 ? 9.627 -4.645 9.882 1.00 81.25 215 PRO A C 1
ATOM 1739 O O . PRO A 1 215 ? 8.798 -4.126 10.621 1.00 81.25 215 PRO A O 1
ATOM 1742 N N . PHE A 1 216 ? 10.735 -3.991 9.517 1.00 81.50 216 PHE A N 1
ATOM 1743 C CA . PHE A 1 216 ? 11.114 -2.676 10.045 1.00 81.50 216 PHE A CA 1
ATOM 1744 C C . PHE A 1 216 ? 10.259 -1.515 9.514 1.00 81.50 216 PHE A C 1
ATOM 1746 O O . PHE A 1 216 ? 10.340 -0.406 10.038 1.00 81.50 216 PHE A O 1
ATOM 1753 N N . GLN A 1 217 ? 9.429 -1.754 8.492 1.00 84.25 217 GLN A N 1
ATOM 1754 C CA . GLN A 1 217 ? 8.431 -0.784 8.026 1.00 84.25 217 GLN A CA 1
ATOM 1755 C C . GLN A 1 217 ? 7.204 -0.692 8.946 1.00 84.25 217 GLN A C 1
ATOM 1757 O O . GLN A 1 217 ? 6.374 0.201 8.759 1.00 84.25 217 GLN A O 1
ATOM 1762 N N . ALA A 1 218 ? 7.039 -1.634 9.882 1.00 88.62 218 ALA A N 1
ATOM 1763 C CA . ALA A 1 218 ? 5.867 -1.688 10.741 1.00 88.62 218 ALA A CA 1
ATOM 1764 C C . ALA A 1 218 ? 5.745 -0.416 11.598 1.00 88.62 218 ALA A C 1
ATOM 1766 O O . ALA A 1 218 ? 6.703 0.022 12.240 1.00 88.62 218 ALA A O 1
ATOM 1767 N N . ILE A 1 219 ? 4.539 0.158 11.613 1.00 88.19 219 ILE A N 1
ATOM 1768 C CA . ILE A 1 219 ? 4.200 1.310 12.454 1.00 88.19 219 ILE A CA 1
ATOM 1769 C C . ILE A 1 219 ? 4.297 0.877 13.918 1.00 88.19 219 ILE A C 1
ATOM 1771 O O . ILE A 1 219 ? 3.661 -0.101 14.308 1.00 88.19 219 ILE A O 1
ATOM 1775 N N . GLY A 1 220 ? 5.079 1.605 14.712 1.00 86.25 220 GLY A N 1
ATOM 1776 C CA . GLY A 1 220 ? 5.364 1.272 16.107 1.00 86.25 220 GLY A CA 1
ATOM 1777 C C . GLY A 1 220 ? 6.715 0.584 16.313 1.00 86.25 220 GLY A C 1
ATOM 1778 O O . GLY A 1 220 ? 7.193 0.537 17.437 1.00 86.25 220 GLY A O 1
ATOM 1779 N N . TYR A 1 221 ? 7.393 0.113 15.262 1.00 87.06 221 TYR A N 1
ATOM 1780 C CA . TYR A 1 221 ? 8.795 -0.292 15.400 1.00 87.06 221 TYR A CA 1
ATOM 1781 C C . TYR A 1 221 ? 9.722 0.913 15.249 1.00 87.06 221 TYR A C 1
ATOM 1783 O O . TYR A 1 221 ? 10.447 1.273 16.174 1.00 87.06 221 TYR A O 1
ATOM 1791 N N . ARG A 1 222 ? 9.660 1.583 14.092 1.00 84.56 222 ARG A N 1
ATOM 1792 C CA . ARG A 1 222 ? 10.546 2.705 13.745 1.00 84.56 222 ARG A CA 1
ATOM 1793 C C . ARG A 1 222 ? 10.464 3.852 14.751 1.00 84.56 222 ARG A C 1
ATOM 1795 O O . ARG A 1 222 ? 11.472 4.491 15.039 1.00 84.56 222 ARG A O 1
ATOM 1802 N N . GLU A 1 223 ? 9.269 4.116 15.264 1.00 86.88 223 GLU A N 1
ATOM 1803 C CA . GLU A 1 223 ? 9.012 5.201 16.207 1.00 86.88 223 GLU A CA 1
ATOM 1804 C C . GLU A 1 223 ? 9.636 4.926 17.590 1.00 86.88 223 GLU A C 1
ATOM 1806 O O . GLU A 1 223 ? 10.182 5.843 18.200 1.00 86.88 223 GLU A O 1
ATOM 1811 N N . PHE A 1 224 ? 9.638 3.670 18.055 1.00 85.56 224 PHE A N 1
ATOM 1812 C CA . PHE A 1 224 ? 10.120 3.295 19.392 1.00 85.56 224 PHE A CA 1
ATOM 1813 C C . PHE A 1 224 ? 11.557 2.752 19.421 1.00 85.56 224 PHE A C 1
ATOM 1815 O O . PHE A 1 224 ? 12.207 2.807 20.463 1.00 85.56 224 PHE A O 1
ATOM 1822 N N . GLU A 1 225 ? 12.102 2.265 18.302 1.00 83.06 225 GLU A N 1
ATOM 1823 C CA . GLU A 1 225 ? 13.428 1.629 18.271 1.00 83.06 225 GLU A CA 1
ATOM 1824 C C . GLU A 1 225 ? 14.555 2.556 18.766 1.00 83.06 225 GLU A C 1
ATOM 1826 O O . GLU A 1 225 ? 15.511 2.108 19.408 1.00 83.06 225 GLU A O 1
ATOM 1831 N N . SER A 1 226 ? 14.440 3.856 18.477 1.00 79.31 226 SER A N 1
ATOM 1832 C CA . SER A 1 226 ? 15.419 4.876 18.881 1.00 79.31 226 SER A CA 1
ATOM 1833 C C . SER A 1 226 ? 15.509 5.079 20.399 1.00 79.31 226 SER A C 1
ATOM 1835 O O . SER A 1 226 ? 16.494 5.635 20.881 1.00 79.31 226 SER A O 1
ATOM 1837 N N . LEU A 1 227 ? 14.499 4.619 21.145 1.00 78.31 227 LEU A N 1
ATOM 1838 C CA . LEU A 1 227 ? 14.403 4.779 22.595 1.00 78.31 227 LEU A CA 1
ATOM 1839 C C . LEU A 1 227 ? 15.072 3.653 23.379 1.00 78.31 227 LEU A C 1
ATOM 1841 O O . LEU A 1 227 ? 15.314 3.817 24.570 1.00 78.31 227 LEU A O 1
ATOM 1845 N N . LEU A 1 228 ? 15.331 2.519 22.729 1.00 73.38 228 LEU A N 1
ATOM 1846 C CA . LEU A 1 228 ? 15.811 1.304 23.379 1.00 73.38 228 LEU A CA 1
ATOM 1847 C C . LEU A 1 228 ? 17.324 1.166 23.229 1.00 73.38 228 LEU A C 1
ATOM 1849 O O . LEU A 1 228 ? 17.859 1.361 22.135 1.00 73.38 228 LEU A O 1
ATOM 1853 N N . SER A 1 229 ? 18.022 0.778 24.292 1.00 65.25 229 SER A N 1
ATOM 1854 C CA . SER A 1 229 ? 19.415 0.338 24.192 1.00 65.25 229 SER A CA 1
ATOM 1855 C C . SER A 1 229 ? 19.506 -1.068 23.577 1.00 65.25 229 SER A C 1
ATOM 1857 O O . SER A 1 229 ? 18.533 -1.820 23.548 1.00 65.25 229 SER A O 1
ATOM 1859 N N . THR A 1 230 ? 20.671 -1.432 23.037 1.00 58.66 230 THR A N 1
ATOM 1860 C CA . THR A 1 230 ? 20.987 -2.820 22.637 1.00 58.66 230 THR A CA 1
ATOM 1861 C C . THR A 1 230 ? 21.501 -3.672 23.799 1.00 58.66 230 THR A C 1
ATOM 1863 O O . THR A 1 230 ? 21.741 -4.860 23.609 1.00 58.66 230 THR A O 1
ATOM 1866 N N . THR A 1 231 ? 21.701 -3.078 24.975 1.00 53.47 231 THR A N 1
ATOM 1867 C CA . THR A 1 231 ? 22.237 -3.743 26.169 1.00 53.47 231 THR A CA 1
ATOM 1868 C C . THR A 1 231 ? 21.108 -4.005 27.168 1.00 53.47 231 THR A C 1
ATOM 1870 O O . THR A 1 231 ? 20.241 -3.152 27.326 1.00 53.47 231 THR A O 1
ATOM 1873 N N . ASP A 1 232 ? 21.149 -5.135 27.885 1.00 49.94 232 ASP A N 1
ATOM 1874 C CA . ASP A 1 232 ? 20.128 -5.604 28.854 1.00 49.94 232 ASP A CA 1
ATOM 1875 C C . ASP A 1 232 ? 19.876 -4.680 30.068 1.00 49.94 232 ASP A C 1
ATOM 1877 O O . ASP A 1 232 ? 19.111 -5.016 30.970 1.00 49.94 232 ASP A O 1
ATOM 1881 N N . ALA A 1 233 ? 20.515 -3.514 30.114 1.00 48.12 233 ALA A N 1
ATOM 1882 C CA . ALA A 1 233 ? 20.385 -2.542 31.184 1.00 48.12 233 ALA A CA 1
ATOM 1883 C C . ALA A 1 233 ? 19.793 -1.243 30.629 1.00 48.12 233 ALA A C 1
ATOM 1885 O O . ALA A 1 233 ? 20.533 -0.329 30.268 1.00 48.12 233 ALA A O 1
ATOM 1886 N N . ASP A 1 234 ? 18.466 -1.153 30.588 1.00 50.81 234 ASP A N 1
ATOM 1887 C CA . ASP A 1 234 ? 17.813 0.152 30.667 1.00 50.81 234 ASP A CA 1
ATOM 1888 C C . ASP A 1 234 ? 17.505 0.403 32.159 1.00 50.81 234 ASP A C 1
ATOM 1890 O O . ASP A 1 234 ? 16.754 -0.374 32.756 1.00 50.81 234 ASP A O 1
ATOM 1894 N N . PRO A 1 235 ? 18.119 1.419 32.801 1.00 53.12 235 PRO A N 1
ATOM 1895 C CA . PRO A 1 235 ? 17.741 1.837 34.147 1.00 53.12 235 PRO A CA 1
ATOM 1896 C C . PRO A 1 235 ? 16.318 2.423 34.158 1.00 53.12 235 PRO A C 1
ATOM 1898 O O . PRO A 1 235 ? 15.748 2.712 33.106 1.00 53.12 235 PRO A O 1
ATOM 1901 N N . GLU A 1 236 ? 15.767 2.608 35.362 1.00 51.50 236 GLU A N 1
ATOM 1902 C CA . GLU A 1 236 ? 14.509 3.328 35.625 1.00 51.50 236 GLU A CA 1
ATOM 1903 C C . GLU A 1 236 ? 14.346 4.586 34.746 1.00 51.50 236 GLU A C 1
ATOM 1905 O O . GLU A 1 236 ? 15.328 5.297 34.504 1.00 51.50 236 GLU A O 1
ATOM 1910 N N . PRO A 1 237 ? 13.121 4.890 34.276 1.00 53.47 237 PRO A N 1
ATOM 1911 C CA . PRO A 1 237 ? 12.894 5.942 33.300 1.00 53.47 237 PRO A CA 1
ATOM 1912 C C . PRO A 1 237 ? 13.245 7.322 33.862 1.00 53.47 237 PRO A C 1
ATOM 1914 O O . PRO A 1 237 ? 12.499 7.923 34.636 1.00 53.47 237 PRO A O 1
ATOM 1917 N N . GLU A 1 238 ? 14.367 7.866 33.399 1.00 58.62 238 GLU A N 1
ATOM 1918 C CA . GLU A 1 238 ? 14.715 9.272 33.587 1.00 58.62 238 GLU A CA 1
ATOM 1919 C C . GLU A 1 238 ? 13.606 10.179 33.003 1.00 58.62 238 GLU A C 1
ATOM 1921 O O . GLU A 1 238 ? 12.965 9.820 32.006 1.00 58.62 238 GLU A O 1
ATOM 1926 N N . PRO A 1 239 ? 13.395 11.407 33.514 1.00 60.47 239 PRO A N 1
ATOM 1927 C CA . PRO A 1 239 ? 12.374 12.330 32.997 1.00 60.47 239 PRO A CA 1
ATOM 1928 C C . PRO A 1 239 ? 12.489 12.584 31.482 1.00 60.47 239 PRO A C 1
ATOM 1930 O O . PRO A 1 239 ? 11.492 12.787 30.783 1.00 60.47 239 PRO A O 1
ATOM 1933 N N . LEU A 1 240 ? 13.717 12.536 30.956 1.00 59.66 240 LEU A N 1
ATOM 1934 C CA . LEU A 1 240 ? 14.007 12.648 29.528 1.00 59.66 240 LEU A CA 1
ATOM 1935 C C . LEU A 1 240 ? 13.506 11.433 28.727 1.00 59.66 240 LEU A C 1
ATOM 1937 O O . LEU A 1 240 ? 13.066 11.592 27.588 1.00 59.66 240 LEU A O 1
ATOM 1941 N N . GLN A 1 241 ? 13.546 10.236 29.312 1.00 68.56 241 GLN A N 1
ATOM 1942 C CA . GLN A 1 241 ? 13.058 8.996 28.709 1.00 68.56 241 GLN A CA 1
ATOM 1943 C C . GLN A 1 241 ? 11.528 8.985 28.650 1.00 68.56 241 GLN A C 1
ATOM 1945 O O . GLN A 1 241 ? 10.967 8.663 27.605 1.00 68.56 241 GLN A O 1
ATOM 1950 N N . SER A 1 242 ? 10.857 9.477 29.696 1.00 76.44 242 SER A N 1
ATOM 1951 C CA . SER A 1 242 ? 9.398 9.660 29.716 1.00 76.44 242 SER A CA 1
ATOM 1952 C C . SER A 1 242 ? 8.911 10.640 28.643 1.00 76.44 242 SER A C 1
ATOM 1954 O O . SER A 1 242 ? 7.920 10.377 27.962 1.00 76.44 242 SER A O 1
ATOM 1956 N N . LYS A 1 243 ? 9.636 11.747 28.417 1.00 82.50 243 LYS A N 1
ATOM 1957 C CA . LYS A 1 243 ? 9.300 12.704 27.348 1.00 82.50 243 LYS A CA 1
ATOM 1958 C C . LYS A 1 243 ? 9.446 12.088 25.954 1.00 82.50 243 LYS A C 1
ATOM 1960 O O . LYS A 1 243 ? 8.566 12.262 25.115 1.00 82.50 243 LYS A O 1
ATOM 1965 N N . LYS A 1 244 ? 10.542 11.368 25.705 1.00 84.25 244 LYS A N 1
ATOM 1966 C CA . LYS A 1 244 ? 10.775 10.707 24.415 1.00 84.25 244 LYS A CA 1
ATOM 1967 C C . LYS A 1 244 ? 9.784 9.569 24.156 1.00 84.25 244 LYS A C 1
ATOM 1969 O O . LYS A 1 244 ? 9.367 9.379 23.019 1.00 84.25 244 LYS A O 1
ATOM 1974 N N . LEU A 1 245 ? 9.380 8.846 25.202 1.00 86.88 245 LEU A N 1
ATOM 1975 C CA . LEU A 1 245 ? 8.338 7.828 25.110 1.00 86.88 245 LEU A CA 1
ATOM 1976 C C . LEU A 1 245 ? 7.006 8.445 24.676 1.00 86.88 245 LEU A C 1
ATOM 1978 O O . LEU A 1 245 ? 6.395 7.957 23.733 1.00 86.88 245 LEU A O 1
ATOM 1982 N N . ALA A 1 246 ? 6.597 9.554 25.300 1.00 88.75 246 ALA A N 1
ATOM 1983 C CA . ALA A 1 246 ? 5.386 10.272 24.904 1.00 88.75 246 ALA A CA 1
ATOM 1984 C C . ALA A 1 246 ? 5.445 10.748 23.440 1.00 88.75 246 ALA A C 1
ATOM 1986 O O . ALA A 1 246 ? 4.468 10.617 22.707 1.00 88.75 246 ALA A O 1
ATOM 1987 N N . GLU A 1 247 ? 6.600 11.243 22.989 1.00 90.31 247 GLU A N 1
ATOM 1988 C CA . GLU A 1 247 ? 6.805 11.640 21.592 1.00 90.31 247 GLU A CA 1
ATOM 1989 C C . GLU A 1 247 ? 6.678 10.453 20.622 1.00 90.31 247 GLU A C 1
ATOM 1991 O O . GLU A 1 247 ? 5.950 10.546 19.634 1.00 90.31 247 GLU A O 1
ATOM 1996 N N . ALA A 1 248 ? 7.320 9.317 20.911 1.00 90.38 248 ALA A N 1
ATOM 1997 C CA . ALA A 1 248 ? 7.213 8.111 20.085 1.00 90.38 248 ALA A CA 1
ATOM 1998 C C . ALA A 1 248 ? 5.781 7.554 20.042 1.00 90.38 248 ALA A C 1
ATOM 2000 O O . ALA A 1 248 ? 5.309 7.132 18.979 1.00 90.38 248 ALA A O 1
ATOM 2001 N N . THR A 1 249 ? 5.061 7.608 21.164 1.00 92.88 249 THR A N 1
ATOM 2002 C CA . THR A 1 249 ? 3.638 7.260 21.237 1.00 92.88 249 THR A CA 1
ATOM 2003 C C . THR A 1 249 ? 2.810 8.148 20.318 1.00 92.88 249 THR A C 1
ATOM 2005 O O . THR A 1 249 ? 2.057 7.634 19.487 1.00 92.88 249 THR A O 1
ATOM 2008 N N . GLU A 1 250 ? 2.983 9.468 20.388 1.00 94.44 250 GLU A N 1
ATOM 2009 C CA . GLU A 1 250 ? 2.254 10.398 19.524 1.00 94.44 250 GLU A CA 1
ATOM 2010 C C . GLU A 1 250 ? 2.603 10.219 18.042 1.00 94.44 250 GLU A C 1
ATOM 2012 O O . GLU A 1 250 ? 1.707 10.202 17.196 1.00 94.44 250 GLU A O 1
ATOM 2017 N N . LEU A 1 251 ? 3.874 9.987 17.702 1.00 92.88 251 LEU A N 1
ATOM 2018 C CA . LEU A 1 251 ? 4.279 9.663 16.331 1.00 92.88 251 LEU A CA 1
ATOM 2019 C C . LEU A 1 251 ? 3.623 8.369 15.831 1.00 92.88 251 LEU A C 1
ATOM 2021 O O . LEU A 1 251 ? 3.146 8.320 14.694 1.00 92.88 251 LEU A O 1
ATOM 2025 N N . THR A 1 252 ? 3.527 7.347 16.682 1.00 93.88 252 THR A N 1
ATOM 2026 C CA . THR A 1 252 ? 2.869 6.072 16.358 1.00 93.88 252 THR A CA 1
ATOM 2027 C C . THR A 1 252 ? 1.369 6.255 16.146 1.00 93.88 252 THR A C 1
ATOM 2029 O O . THR A 1 252 ? 0.806 5.718 15.184 1.00 93.88 252 THR A O 1
ATOM 2032 N N . LYS A 1 253 ? 0.713 7.068 16.982 1.00 95.75 253 LYS A N 1
ATOM 2033 C CA . LYS A 1 253 ? -0.694 7.451 16.806 1.00 95.75 253 LYS A CA 1
ATOM 2034 C C . LYS A 1 253 ? -0.898 8.202 15.490 1.00 95.75 253 LYS A C 1
ATOM 2036 O O . LYS A 1 253 ? -1.733 7.801 14.677 1.00 95.75 253 LYS A O 1
ATOM 2041 N N . ILE A 1 254 ? -0.082 9.221 15.205 1.00 95.00 254 ILE A N 1
ATOM 2042 C CA . ILE A 1 254 ? -0.115 9.974 13.939 1.00 95.00 254 ILE A CA 1
ATOM 2043 C C . ILE A 1 254 ? 0.027 9.032 12.737 1.00 95.00 254 ILE A C 1
ATOM 2045 O O . ILE A 1 254 ? -0.803 9.078 11.825 1.00 95.00 254 ILE A O 1
ATOM 2049 N N . ALA A 1 255 ? 1.041 8.164 12.737 1.00 93.31 255 ALA A N 1
ATOM 2050 C CA . ALA A 1 255 ? 1.287 7.212 11.659 1.00 93.31 255 ALA A CA 1
ATOM 2051 C C . ALA A 1 255 ? 0.110 6.236 11.480 1.00 93.31 255 ALA A C 1
ATOM 2053 O O . ALA A 1 255 ? -0.331 5.998 10.354 1.00 93.31 255 ALA A O 1
ATOM 2054 N N . THR A 1 256 ? -0.471 5.746 12.579 1.00 95.50 256 THR A N 1
ATOM 2055 C CA . THR A 1 256 ? -1.655 4.870 12.567 1.00 95.50 256 THR A CA 1
ATOM 2056 C C . THR A 1 256 ? -2.866 5.568 11.936 1.00 95.50 256 THR A C 1
ATOM 2058 O O . THR A 1 256 ? -3.529 4.997 11.066 1.00 95.50 256 THR A O 1
ATOM 2061 N N . ARG A 1 257 ? -3.129 6.833 12.293 1.00 95.44 257 ARG A N 1
ATOM 2062 C CA . ARG A 1 257 ? -4.217 7.634 11.700 1.00 95.44 257 ARG A CA 1
ATOM 2063 C C . ARG A 1 257 ? -3.991 7.896 10.207 1.00 95.44 257 ARG A C 1
ATOM 2065 O O . ARG A 1 257 ? -4.918 7.780 9.402 1.00 95.44 257 ARG A O 1
ATOM 2072 N N . GLN A 1 258 ? -2.759 8.220 9.811 1.00 94.31 258 GLN A N 1
ATOM 2073 C CA . GLN A 1 258 ? -2.390 8.411 8.403 1.00 94.31 258 GLN A CA 1
ATOM 2074 C C . GLN A 1 258 ? -2.556 7.126 7.586 1.00 94.31 258 GLN A C 1
ATOM 2076 O O . GLN A 1 258 ? -3.021 7.181 6.441 1.00 94.31 258 GLN A O 1
ATOM 2081 N N . TYR A 1 259 ? -2.219 5.975 8.170 1.00 95.12 259 TYR A N 1
ATOM 2082 C CA . TYR A 1 259 ? -2.400 4.674 7.541 1.00 95.12 259 TYR A CA 1
ATOM 2083 C C . TYR A 1 259 ? -3.883 4.360 7.320 1.00 95.12 259 TYR A C 1
ATOM 2085 O O . TYR A 1 259 ? -4.276 4.117 6.178 1.00 95.12 259 TYR A O 1
ATOM 2093 N N . ALA A 1 260 ? -4.727 4.505 8.347 1.00 95.12 260 ALA A N 1
ATOM 2094 C CA . ALA A 1 260 ? -6.176 4.317 8.224 1.00 95.12 260 ALA A CA 1
ATOM 2095 C C . ALA A 1 260 ? -6.795 5.228 7.144 1.00 95.12 260 ALA A C 1
ATOM 2097 O O . ALA A 1 260 ? -7.544 4.775 6.274 1.00 95.12 260 ALA A O 1
ATOM 2098 N N . LYS A 1 261 ? -6.407 6.513 7.113 1.00 94.38 261 LYS A N 1
ATOM 2099 C CA . LYS A 1 261 ? -6.830 7.455 6.061 1.00 94.38 261 LYS A CA 1
ATOM 2100 C C . LYS A 1 261 ? -6.384 7.003 4.667 1.00 94.38 261 LYS A C 1
ATOM 2102 O O . LYS A 1 261 ? -7.137 7.131 3.698 1.00 94.38 261 LYS A O 1
ATOM 2107 N N . SER A 1 262 ? -5.165 6.480 4.550 1.00 93.62 262 SER A N 1
ATOM 2108 C CA . SER A 1 262 ? -4.617 5.976 3.288 1.00 93.62 262 SER A CA 1
ATOM 2109 C C . SER A 1 262 ? -5.356 4.728 2.801 1.00 93.62 262 SER A C 1
ATOM 2111 O O . SER A 1 262 ? -5.636 4.636 1.606 1.00 93.62 262 SER A O 1
ATOM 2113 N N . GLN A 1 263 ? -5.752 3.827 3.706 1.00 95.00 263 GLN A N 1
ATOM 2114 C CA . GLN A 1 263 ? -6.573 2.654 3.386 1.00 95.00 263 GLN A CA 1
ATOM 2115 C C . GLN A 1 263 ? -7.935 3.064 2.814 1.00 95.00 263 GLN A C 1
ATOM 2117 O O . GLN A 1 263 ? -8.297 2.620 1.726 1.00 95.00 263 GLN A O 1
ATOM 2122 N N . VAL A 1 264 ? -8.650 3.990 3.465 1.00 94.19 264 VAL A N 1
ATOM 2123 C CA . VAL A 1 264 ? -9.933 4.507 2.947 1.00 94.19 264 VAL A CA 1
ATOM 2124 C C . VAL A 1 264 ? -9.745 5.189 1.589 1.00 94.19 264 VAL A C 1
ATOM 2126 O O . VAL A 1 264 ? -10.526 4.967 0.661 1.00 94.19 264 VAL A O 1
ATOM 2129 N N . LYS A 1 265 ? -8.684 5.993 1.429 1.00 92.56 265 LYS A N 1
ATOM 2130 C CA . LYS A 1 265 ? -8.363 6.642 0.149 1.00 92.56 265 LYS A CA 1
ATOM 2131 C C . LYS A 1 265 ? -8.111 5.614 -0.955 1.00 92.56 265 LYS A C 1
ATOM 2133 O O . LYS A 1 265 ? -8.545 5.842 -2.086 1.00 92.56 265 LYS A O 1
ATOM 2138 N N . TRP A 1 266 ? -7.416 4.520 -0.652 1.00 93.69 266 TRP A N 1
ATOM 2139 C CA . TRP A 1 266 ? -7.160 3.439 -1.598 1.00 93.69 266 TRP A CA 1
ATOM 2140 C C . TRP A 1 266 ? -8.452 2.700 -1.960 1.00 93.69 266 TRP A C 1
ATOM 2142 O O . TRP A 1 266 ? -8.749 2.573 -3.147 1.00 93.69 266 TRP A O 1
ATOM 2152 N N . MET A 1 267 ? -9.277 2.340 -0.971 1.00 92.81 267 MET A N 1
ATOM 2153 C CA . MET A 1 267 ? -10.579 1.708 -1.205 1.00 92.81 267 MET A CA 1
ATOM 2154 C C . MET A 1 267 ? -11.460 2.557 -2.132 1.00 92.81 267 MET A C 1
ATOM 2156 O O . MET A 1 267 ? -11.925 2.077 -3.163 1.00 92.81 267 MET A O 1
ATOM 2160 N N . LYS A 1 268 ? -11.609 3.856 -1.838 1.00 90.69 268 LYS A N 1
ATOM 2161 C CA . LYS A 1 268 ? -12.462 4.766 -2.622 1.00 90.69 268 LYS A CA 1
ATOM 2162 C C . LYS A 1 268 ? -11.937 5.090 -4.025 1.00 90.69 268 LYS A C 1
ATOM 2164 O O . LYS A 1 268 ? -12.738 5.332 -4.922 1.00 90.69 268 LYS A O 1
ATOM 2169 N N . ASN A 1 269 ? -10.618 5.191 -4.217 1.00 88.00 269 ASN A N 1
ATOM 2170 C CA . ASN A 1 269 ? -10.039 5.739 -5.458 1.00 88.00 269 ASN A CA 1
ATOM 2171 C C . ASN A 1 269 ? -9.286 4.718 -6.320 1.00 88.00 269 ASN A C 1
ATOM 2173 O O . ASN A 1 269 ? -8.882 5.055 -7.436 1.00 88.00 269 ASN A O 1
ATOM 2177 N N . LYS A 1 270 ? -9.048 3.510 -5.805 1.00 86.69 270 LYS A N 1
ATOM 2178 C CA . LYS A 1 270 ? -8.406 2.412 -6.532 1.00 86.69 270 LYS A CA 1
ATOM 2179 C C . LYS A 1 270 ? -9.319 1.202 -6.559 1.00 86.69 270 LYS A C 1
ATOM 2181 O O . LYS A 1 270 ? -9.790 0.863 -7.629 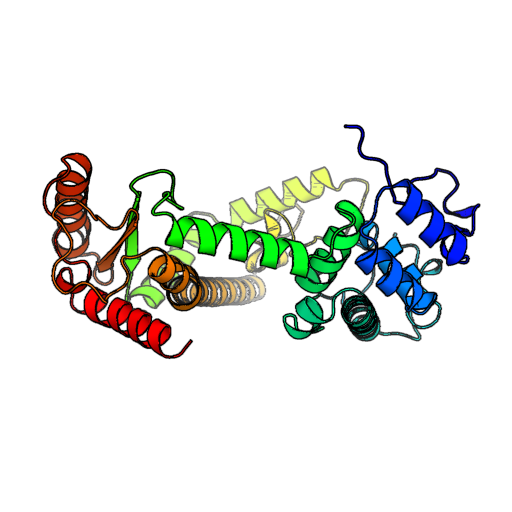1.00 86.69 270 LYS A O 1
ATOM 2186 N N . PHE A 1 271 ? -9.637 0.632 -5.402 1.00 88.88 271 PHE A N 1
ATOM 2187 C CA . PHE A 1 271 ? -10.391 -0.617 -5.341 1.00 88.88 271 PHE A CA 1
ATOM 2188 C C . PHE A 1 271 ? -11.796 -0.492 -5.945 1.00 88.88 271 PHE A C 1
ATOM 2190 O O . PHE A 1 271 ? -12.062 -1.107 -6.969 1.00 88.88 271 PHE A O 1
ATOM 2197 N N . LEU A 1 272 ? -12.663 0.365 -5.389 1.00 86.75 272 LEU A N 1
ATOM 2198 C CA . LEU A 1 272 ? -14.040 0.515 -5.878 1.00 86.75 272 LEU A CA 1
ATOM 2199 C C . LEU A 1 272 ? -14.127 0.934 -7.359 1.00 86.75 272 LEU A C 1
ATOM 2201 O O . LEU A 1 272 ? -14.932 0.351 -8.080 1.00 86.75 272 LEU A O 1
ATOM 2205 N N . PRO A 1 273 ? -13.323 1.894 -7.866 1.00 83.31 273 PRO A N 1
ATOM 2206 C CA . PRO A 1 273 ? -13.345 2.221 -9.288 1.00 83.31 273 PRO A CA 1
ATOM 2207 C C . PRO A 1 273 ? -12.912 1.070 -10.189 1.00 83.31 273 PRO A C 1
ATOM 2209 O O . PRO A 1 273 ? -13.493 0.925 -11.258 1.00 83.31 273 PRO A O 1
ATOM 2212 N N . GLU A 1 274 ? -11.922 0.268 -9.782 1.00 78.56 274 GLU A N 1
ATOM 2213 C CA . GLU A 1 274 ? -11.576 -0.944 -10.528 1.00 78.56 274 GLU A CA 1
ATOM 2214 C C . GLU A 1 274 ? -12.762 -1.911 -10.520 1.00 78.56 274 GLU A C 1
ATOM 2216 O O . GLU A 1 274 ? -13.186 -2.328 -11.589 1.00 78.56 274 GLU A O 1
ATOM 2221 N N . LEU A 1 275 ? -13.400 -2.149 -9.368 1.00 76.31 275 LEU A N 1
ATOM 2222 C CA . LEU A 1 275 ? -14.601 -2.991 -9.270 1.00 76.31 275 LEU A CA 1
ATOM 2223 C C . LEU A 1 275 ? -15.754 -2.534 -10.165 1.00 76.31 275 LEU A C 1
ATOM 2225 O O . LEU A 1 275 ? -16.396 -3.348 -10.822 1.00 76.31 275 LEU A O 1
ATOM 2229 N N . ASN A 1 276 ? -15.979 -1.228 -10.258 1.00 70.31 276 ASN A N 1
ATOM 2230 C CA . ASN A 1 276 ? -17.021 -0.664 -11.108 1.00 70.31 276 ASN A CA 1
ATOM 2231 C C . ASN A 1 276 ? -16.789 -0.906 -12.609 1.00 70.31 276 ASN A C 1
ATOM 2233 O O . ASN A 1 276 ? -17.744 -0.769 -13.379 1.00 70.31 276 ASN A O 1
ATOM 2237 N N . LYS A 1 277 ? -15.561 -1.232 -13.041 1.00 67.38 277 LYS A N 1
ATOM 2238 C CA . LYS A 1 277 ? -15.288 -1.672 -14.419 1.00 67.38 277 LYS A CA 1
ATOM 2239 C C . LYS A 1 277 ? -15.775 -3.101 -14.677 1.00 67.38 277 LYS A C 1
ATOM 2241 O O . LYS A 1 277 ? -16.058 -3.421 -15.821 1.00 67.38 277 LYS A O 1
ATOM 2246 N N . PHE A 1 278 ? -15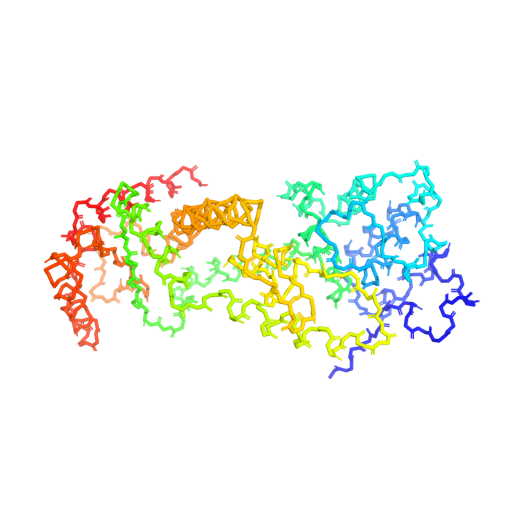.875 -3.928 -13.634 1.00 62.28 278 PHE A N 1
ATOM 2247 C CA . PHE A 1 278 ? -16.325 -5.323 -13.717 1.00 62.28 278 PHE A CA 1
ATOM 2248 C C . PHE A 1 278 ? -17.825 -5.497 -13.433 1.00 62.28 278 PHE A C 1
ATOM 2250 O O . PHE A 1 278 ? -18.372 -6.562 -13.696 1.00 62.28 278 PHE A O 1
ATOM 2257 N N . GLY A 1 279 ? -18.488 -4.480 -12.874 1.00 56.06 279 GLY A N 1
ATOM 2258 C CA . GLY A 1 279 ? -19.938 -4.500 -12.678 1.00 56.06 279 GLY A CA 1
ATOM 2259 C C . GLY A 1 279 ? -20.707 -4.361 -14.001 1.00 56.06 279 GLY A C 1
ATOM 2260 O O . GLY A 1 279 ? -20.166 -3.782 -14.949 1.00 56.06 279 GLY A O 1
ATOM 2261 N N . PRO A 1 280 ? -21.969 -4.831 -14.067 1.00 49.41 280 PRO A N 1
ATOM 2262 C CA . PRO A 1 280 ? -22.781 -4.776 -15.278 1.00 49.41 280 PRO A CA 1
ATOM 2263 C C . PRO A 1 280 ? -22.834 -3.346 -15.825 1.00 49.41 280 PRO A C 1
ATOM 2265 O O . PRO A 1 280 ? -23.012 -2.372 -15.082 1.00 49.41 280 PRO A O 1
ATOM 2268 N N . SER A 1 281 ? -22.624 -3.207 -17.134 1.00 45.56 281 SER A N 1
ATOM 2269 C CA . SER A 1 281 ? -22.830 -1.954 -17.850 1.00 45.56 281 SER A CA 1
ATOM 2270 C C . SER A 1 281 ? -24.273 -1.506 -17.613 1.00 45.56 281 SER A C 1
ATOM 2272 O O . SER A 1 281 ? -25.229 -2.220 -17.899 1.00 45.56 281 SER A O 1
ATOM 2274 N N . SER A 1 282 ? -24.422 -0.314 -17.038 1.00 40.88 282 SER A N 1
ATOM 2275 C CA . SER A 1 282 ? -25.684 0.280 -16.575 1.00 40.88 282 SER A CA 1
ATOM 2276 C C . SER A 1 282 ? -26.686 0.608 -17.702 1.00 40.88 282 SER A C 1
ATOM 2278 O O . SER A 1 282 ? -27.569 1.437 -17.498 1.00 40.88 282 SER A O 1
ATOM 2280 N N . GLU A 1 283 ? -26.553 0.017 -18.889 1.00 36.66 283 GLU A N 1
ATOM 2281 C CA . GLU A 1 283 ? -27.364 0.337 -20.072 1.00 36.66 283 GLU A CA 1
ATOM 2282 C C . GLU A 1 283 ? -28.485 -0.668 -20.359 1.00 36.66 283 GLU A C 1
ATOM 2284 O O . GLU A 1 283 ? -29.311 -0.418 -21.232 1.00 36.66 283 GLU A O 1
ATOM 2289 N N . THR A 1 284 ? -28.591 -1.768 -19.610 1.00 32.22 284 THR A N 1
ATOM 2290 C CA . THR A 1 284 ? -29.762 -2.651 -19.715 1.00 32.22 284 THR A CA 1
ATOM 2291 C C . THR A 1 284 ? -30.728 -2.358 -18.573 1.00 32.22 284 THR A C 1
ATOM 2293 O O . THR A 1 284 ? -30.452 -2.625 -17.407 1.00 32.22 284 THR A O 1
ATOM 2296 N N . LEU A 1 285 ? -31.861 -1.746 -18.928 1.00 33.47 285 LEU A N 1
ATOM 2297 C CA . LEU A 1 285 ? -32.977 -1.437 -18.026 1.00 33.47 285 LEU A CA 1
ATOM 2298 C C . LEU A 1 285 ? -33.669 -2.690 -17.464 1.00 33.47 285 LEU A C 1
ATOM 2300 O O . LEU A 1 285 ? -34.412 -2.561 -16.504 1.00 33.47 285 LEU A O 1
ATOM 2304 N N . ASP A 1 286 ? -33.362 -3.872 -18.000 1.00 34.72 286 ASP A N 1
ATOM 2305 C CA . ASP A 1 286 ? -33.733 -5.173 -17.453 1.00 34.72 286 ASP A CA 1
ATOM 2306 C C . ASP A 1 286 ? -32.580 -6.155 -17.730 1.00 34.72 286 ASP A C 1
ATOM 2308 O O . ASP A 1 286 ? -32.376 -6.539 -18.889 1.00 34.72 286 ASP A O 1
ATOM 2312 N N . PRO A 1 287 ? -31.775 -6.556 -16.728 1.00 36.78 287 PRO A N 1
ATOM 2313 C CA . PRO A 1 287 ? -30.830 -7.640 -16.932 1.00 36.78 287 PRO A CA 1
ATOM 2314 C C . PRO A 1 287 ? -31.635 -8.926 -17.193 1.00 36.78 287 PRO A C 1
ATOM 2316 O O . PRO A 1 287 ? -32.565 -9.222 -16.437 1.00 36.78 287 PRO A O 1
ATOM 2319 N N . PRO A 1 288 ? -31.314 -9.722 -18.232 1.00 36.84 288 PRO A N 1
ATOM 2320 C CA . PRO A 1 288 ? -31.849 -11.075 -18.318 1.00 36.84 288 PRO A CA 1
ATOM 2321 C C . PRO A 1 288 ? -31.505 -11.796 -17.009 1.00 36.84 288 PRO A C 1
ATOM 2323 O O . PRO A 1 288 ? -30.404 -11.609 -16.492 1.00 36.84 288 PRO A O 1
ATOM 2326 N N . ASN A 1 289 ? -32.454 -12.580 -16.489 1.00 38.88 289 ASN A N 1
ATOM 2327 C CA . ASN A 1 289 ? -32.538 -13.191 -15.148 1.00 38.88 289 ASN A CA 1
ATOM 2328 C C . ASN A 1 289 ? -31.298 -13.937 -14.580 1.00 38.88 289 ASN A C 1
ATOM 2330 O O . ASN A 1 289 ? -31.438 -14.599 -13.563 1.00 38.88 289 ASN A O 1
ATOM 2334 N N . ASN A 1 290 ? -30.111 -13.863 -15.186 1.00 41.22 290 ASN A N 1
ATOM 2335 C CA . ASN A 1 290 ? -28.883 -14.543 -14.768 1.00 41.22 290 ASN A CA 1
ATOM 23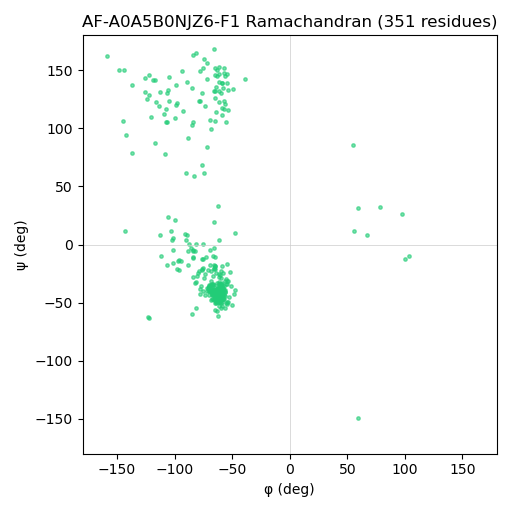36 C C . ASN A 1 290 ? -27.583 -13.726 -14.958 1.00 41.22 290 ASN A C 1
ATOM 2338 O O . ASN A 1 290 ? -26.503 -14.297 -14.850 1.00 41.22 290 ASN A O 1
ATOM 2342 N N . ALA A 1 291 ? -27.625 -12.419 -15.242 1.00 44.03 291 ALA A N 1
ATOM 2343 C CA . ALA A 1 291 ? -26.403 -11.604 -15.323 1.00 44.03 291 ALA A CA 1
ATOM 2344 C C . ALA A 1 291 ? -26.044 -10.995 -13.953 1.00 44.03 291 ALA A C 1
ATOM 2346 O O . ALA A 1 291 ? -26.062 -9.776 -13.770 1.00 44.03 291 ALA A O 1
ATOM 2347 N N . GLU A 1 292 ? -25.769 -11.839 -12.954 1.00 50.03 292 GLU A N 1
ATOM 2348 C CA . GLU A 1 292 ? -25.229 -11.356 -11.681 1.00 50.03 292 GLU A CA 1
ATOM 2349 C C . GLU A 1 292 ? -23.821 -10.783 -11.895 1.00 50.03 292 GLU A C 1
ATOM 2351 O O . GLU A 1 292 ? -22.956 -11.406 -12.507 1.00 50.03 292 GLU A O 1
ATOM 2356 N N . SER A 1 293 ? -23.563 -9.588 -11.358 1.00 54.91 293 SER A N 1
ATOM 2357 C CA . SER A 1 293 ? -22.198 -9.069 -11.228 1.00 54.91 293 SER A CA 1
ATOM 2358 C C . SER A 1 293 ? -21.347 -10.103 -10.487 1.00 54.91 293 SER A C 1
ATOM 2360 O O . SER A 1 293 ? -21.590 -10.347 -9.306 1.00 54.91 293 SER A O 1
ATOM 2362 N N . HIS A 1 294 ? -20.329 -10.676 -11.140 1.00 62.44 294 HIS A N 1
ATOM 2363 C CA . HIS A 1 294 ? -19.459 -11.696 -10.532 1.00 62.44 294 HIS A CA 1
ATOM 2364 C C . HIS A 1 294 ? -18.744 -11.203 -9.276 1.00 62.44 294 HIS A C 1
ATOM 2366 O O . HIS A 1 294 ? -18.287 -12.015 -8.479 1.00 62.44 294 HIS A O 1
ATOM 2372 N N . MET A 1 295 ? -18.657 -9.889 -9.062 1.00 76.75 295 MET A N 1
ATOM 2373 C CA . MET A 1 295 ? -18.203 -9.333 -7.798 1.00 76.75 295 MET A CA 1
ATOM 2374 C C . MET A 1 295 ? -19.212 -8.349 -7.216 1.00 76.75 295 MET A C 1
ATOM 2376 O O . MET A 1 295 ? -19.669 -7.424 -7.892 1.00 76.75 295 MET A O 1
ATOM 2380 N N . MET A 1 296 ? -19.520 -8.535 -5.936 1.00 84.00 296 MET A N 1
ATOM 2381 C CA . MET A 1 296 ? -20.447 -7.707 -5.168 1.00 84.00 296 MET A CA 1
ATOM 2382 C C . MET A 1 296 ? -19.722 -7.136 -3.958 1.00 84.00 296 MET A C 1
ATOM 2384 O O . MET A 1 296 ? -19.083 -7.872 -3.210 1.00 84.00 296 MET A O 1
ATOM 2388 N N . THR A 1 297 ? -19.797 -5.818 -3.764 1.00 89.12 297 THR A N 1
ATOM 2389 C CA . THR A 1 297 ? -19.158 -5.144 -2.626 1.00 89.12 297 THR A CA 1
ATOM 2390 C C . THR A 1 297 ? -20.195 -4.508 -1.726 1.00 89.12 297 THR A C 1
ATOM 2392 O O . THR A 1 297 ? -20.939 -3.635 -2.164 1.00 89.12 297 THR A O 1
ATOM 2395 N N . TYR A 1 298 ? -20.188 -4.902 -0.458 1.00 92.88 298 TYR A N 1
ATOM 2396 C CA . TYR A 1 298 ? -21.053 -4.364 0.581 1.00 92.88 298 TYR A CA 1
ATOM 2397 C C . TYR A 1 298 ? -20.229 -3.591 1.601 1.00 92.88 298 TYR A C 1
ATOM 2399 O O . TYR A 1 298 ? -19.209 -4.077 2.090 1.00 92.88 298 TYR A O 1
ATOM 2407 N N . ILE A 1 299 ? -20.679 -2.379 1.919 1.00 95.81 299 ILE A N 1
ATOM 2408 C CA . ILE A 1 299 ? -20.062 -1.535 2.941 1.00 95.81 299 ILE A CA 1
ATOM 2409 C C . ILE A 1 299 ? -20.871 -1.697 4.224 1.00 95.81 299 ILE A C 1
ATOM 2411 O O . ILE A 1 299 ? -22.066 -1.405 4.237 1.00 95.81 299 ILE A O 1
ATOM 2415 N N . LEU A 1 300 ? -20.218 -2.166 5.283 1.00 96.81 300 LEU A N 1
ATOM 2416 C CA . LEU A 1 300 ? -20.825 -2.404 6.591 1.00 96.81 300 LEU A CA 1
ATOM 2417 C C . LEU A 1 300 ? -20.363 -1.323 7.565 1.00 96.81 300 LEU A C 1
ATOM 2419 O O . LEU A 1 300 ? -19.163 -1.048 7.658 1.00 96.81 300 LEU A O 1
ATOM 2423 N N . ASP A 1 301 ? -21.308 -0.707 8.270 1.00 96.00 301 ASP A N 1
ATOM 2424 C CA . ASP A 1 301 ? -21.023 0.400 9.179 1.00 96.00 301 ASP A CA 1
ATOM 2425 C C . ASP A 1 301 ? -20.577 -0.112 10.556 1.00 96.00 301 ASP A C 1
ATOM 2427 O O . ASP A 1 301 ? -21.372 -0.585 11.361 1.00 96.00 301 ASP A O 1
ATOM 2431 N N . ALA A 1 302 ? -19.280 0.008 10.823 1.00 96.12 302 ALA A N 1
ATOM 2432 C CA . ALA A 1 302 ? -18.620 -0.335 12.078 1.00 96.12 302 ALA A CA 1
ATOM 2433 C C . ALA A 1 302 ? -18.229 0.917 12.896 1.00 96.12 302 ALA A C 1
ATOM 2435 O O . ALA A 1 302 ? -17.281 0.890 13.700 1.00 96.12 302 ALA A O 1
ATOM 2436 N N . SER A 1 303 ? -18.911 2.048 12.673 1.00 94.44 303 SER A N 1
ATOM 2437 C CA . SER A 1 303 ? -18.640 3.305 13.384 1.00 94.44 303 SER A CA 1
ATOM 2438 C C . SER A 1 303 ? -18.938 3.179 14.875 1.00 94.44 303 SER A C 1
ATOM 2440 O O . SER A 1 303 ? -18.100 3.554 15.696 1.00 94.44 303 SER A O 1
ATOM 2442 N N . ARG A 1 304 ? -20.075 2.570 15.232 1.00 94.06 304 ARG A N 1
ATOM 2443 C CA . ARG A 1 304 ? -20.489 2.338 16.622 1.00 94.06 304 ARG A CA 1
ATOM 2444 C C . ARG A 1 304 ? -20.347 0.863 16.980 1.00 94.06 304 ARG A C 1
ATOM 2446 O O . ARG A 1 304 ? -21.013 0.015 16.398 1.00 94.06 304 ARG A O 1
ATOM 2453 N N . VAL A 1 305 ? -19.471 0.562 17.939 1.00 93.31 305 VAL A N 1
ATOM 2454 C CA . VAL A 1 305 ? -19.188 -0.825 18.362 1.00 93.31 305 VAL A CA 1
ATOM 2455 C C . VAL A 1 305 ? -20.404 -1.456 19.040 1.00 93.31 305 VAL A C 1
ATOM 2457 O O . VAL A 1 305 ? -20.679 -2.627 18.812 1.00 93.31 305 VAL A O 1
ATOM 2460 N N . ASP A 1 306 ? -21.173 -0.670 19.794 1.00 95.50 306 ASP A N 1
ATOM 2461 C CA . ASP A 1 306 ? -22.382 -1.144 20.484 1.00 95.50 306 ASP A CA 1
ATOM 2462 C C . ASP A 1 306 ? -23.494 -1.578 19.512 1.00 95.50 306 ASP A C 1
ATOM 2464 O O . ASP A 1 306 ? -24.382 -2.342 19.874 1.00 95.50 306 ASP A O 1
ATOM 2468 N N . GLU A 1 307 ? -23.439 -1.107 18.263 1.00 95.38 307 GLU A N 1
ATOM 2469 C CA . GLU A 1 307 ? -24.397 -1.431 17.200 1.00 95.38 307 GLU A CA 1
ATOM 2470 C C . GLU A 1 307 ? -23.823 -2.454 16.203 1.00 95.38 307 GLU A C 1
ATOM 2472 O O . GLU A 1 307 ? -24.399 -2.683 15.139 1.00 95.38 307 GLU A O 1
ATOM 2477 N N . TRP A 1 308 ? -22.690 -3.089 16.533 1.00 95.88 308 TRP A N 1
ATOM 2478 C CA . TRP A 1 308 ? -21.998 -4.046 15.664 1.00 95.88 308 TRP A CA 1
ATOM 2479 C C . TRP A 1 308 ? -22.917 -5.154 15.155 1.00 95.88 308 TRP A C 1
ATOM 2481 O O . TRP A 1 308 ? -22.912 -5.468 13.963 1.00 95.88 308 TRP A O 1
ATOM 2491 N N . ASP A 1 309 ? -23.725 -5.733 16.042 1.00 96.81 309 ASP A N 1
ATOM 2492 C CA . ASP A 1 309 ? -24.589 -6.846 15.666 1.00 96.81 309 ASP A CA 1
ATOM 2493 C C . ASP A 1 309 ? -25.613 -6.422 14.610 1.00 96.81 309 ASP A C 1
ATOM 2495 O O . ASP A 1 309 ? -25.810 -7.118 13.615 1.00 96.81 309 ASP A O 1
ATOM 2499 N N . GLN A 1 310 ? -26.208 -5.240 14.786 1.00 96.00 310 GLN A N 1
ATOM 2500 C CA . GLN A 1 310 ? -27.249 -4.707 13.909 1.00 96.00 310 GLN A CA 1
ATOM 2501 C C . GLN A 1 310 ? -26.689 -4.194 12.577 1.00 96.00 310 GLN A C 1
ATOM 2503 O O . GLN A 1 310 ? -27.300 -4.426 11.536 1.00 96.00 310 GLN A O 1
ATOM 2508 N N . ASN A 1 311 ? -25.529 -3.533 12.595 1.00 95.31 311 ASN A N 1
ATOM 2509 C CA . ASN A 1 311 ? -24.988 -2.829 11.427 1.00 95.31 311 ASN A CA 1
ATOM 2510 C C . ASN A 1 311 ? -23.962 -3.650 10.629 1.00 95.31 311 ASN A C 1
ATOM 2512 O O . ASN A 1 311 ? -23.727 -3.368 9.451 1.00 95.31 311 ASN A O 1
ATOM 2516 N N . VAL A 1 312 ? -23.341 -4.658 11.251 1.00 96.69 312 VAL A N 1
ATOM 2517 C CA . VAL A 1 312 ? -22.267 -5.459 10.646 1.00 96.69 312 VAL A CA 1
ATOM 2518 C C . VAL A 1 312 ? -22.619 -6.940 10.636 1.00 96.69 312 VAL A C 1
ATOM 2520 O O . VAL A 1 312 ? -22.737 -7.512 9.555 1.00 96.69 312 VAL A O 1
ATOM 2523 N N . LEU A 1 313 ? -22.793 -7.569 11.804 1.00 97.44 313 LEU A N 1
ATOM 2524 C CA . LEU A 1 313 ? -22.884 -9.031 11.903 1.00 97.44 313 LEU A CA 1
ATOM 2525 C C . LEU A 1 313 ? -24.127 -9.589 11.202 1.00 97.44 313 LEU A C 1
ATOM 2527 O O . LEU A 1 313 ? -23.995 -10.423 10.307 1.00 97.44 313 LEU A O 1
ATOM 2531 N N . ILE A 1 314 ? -25.317 -9.121 11.588 1.00 96.81 314 ILE A N 1
ATOM 2532 C CA . ILE A 1 314 ? -26.592 -9.613 11.053 1.00 96.81 314 ILE A CA 1
ATOM 2533 C C . ILE A 1 314 ? -26.697 -9.328 9.543 1.00 96.81 314 ILE A C 1
ATOM 2535 O O . ILE A 1 314 ? -26.970 -10.265 8.787 1.00 96.81 314 ILE A O 1
ATOM 2539 N N . PRO A 1 315 ? -26.424 -8.101 9.042 1.00 96.19 315 PRO A N 1
ATOM 2540 C CA . PRO A 1 315 ? -26.430 -7.842 7.605 1.00 96.19 315 PRO A CA 1
ATOM 2541 C C . PRO A 1 315 ? -25.430 -8.716 6.844 1.00 96.19 315 PRO A C 1
ATOM 2543 O O . PRO A 1 315 ? -25.794 -9.295 5.822 1.00 96.19 315 PRO A O 1
ATOM 2546 N N . ALA A 1 316 ? -24.197 -8.867 7.343 1.00 97.00 316 ALA A N 1
ATOM 2547 C CA . ALA A 1 316 ? -23.185 -9.697 6.695 1.00 97.00 316 ALA A CA 1
ATOM 2548 C C . ALA A 1 316 ? -23.609 -11.165 6.613 1.00 97.00 316 ALA A C 1
ATOM 2550 O O . ALA A 1 316 ? -23.445 -11.778 5.564 1.00 97.00 316 ALA A O 1
ATOM 2551 N N . GLN A 1 317 ? -24.175 -11.723 7.687 1.00 97.38 317 GLN A N 1
ATOM 2552 C CA . GLN A 1 317 ? -24.661 -13.104 7.711 1.00 97.38 317 GLN A CA 1
ATOM 2553 C C . GLN A 1 317 ? -25.804 -13.325 6.722 1.00 97.38 317 GLN A C 1
ATOM 2555 O O . GLN A 1 317 ? -25.784 -14.312 5.986 1.00 97.38 317 GLN A O 1
ATOM 2560 N N . ASN A 1 318 ? -26.765 -12.402 6.662 1.00 95.75 318 ASN A N 1
ATOM 2561 C CA . ASN A 1 318 ? -27.888 -12.489 5.730 1.00 95.75 318 ASN A CA 1
ATOM 2562 C C . ASN A 1 318 ? -27.411 -12.419 4.275 1.00 95.75 318 ASN A C 1
ATOM 2564 O O . ASN A 1 318 ? -27.794 -13.254 3.458 1.00 95.75 318 ASN A O 1
ATOM 2568 N N . ILE A 1 319 ? -26.527 -11.465 3.964 1.00 95.00 319 ILE A N 1
ATOM 2569 C CA . ILE A 1 319 ? -25.941 -11.304 2.627 1.00 95.00 319 ILE A CA 1
ATOM 2570 C C . ILE A 1 319 ? -25.098 -12.526 2.262 1.00 95.00 319 ILE A C 1
ATOM 2572 O O . ILE A 1 319 ? -25.219 -13.037 1.156 1.00 95.00 319 ILE A O 1
ATOM 2576 N N . LEU A 1 320 ? -24.258 -13.014 3.178 1.00 96.00 320 LEU A N 1
ATOM 2577 C CA . LEU A 1 320 ? -23.415 -14.184 2.945 1.00 96.00 320 LEU A CA 1
ATOM 2578 C C . LEU A 1 320 ? -24.257 -15.438 2.709 1.00 96.00 320 LEU A C 1
ATOM 2580 O O . LEU A 1 320 ? -23.950 -16.203 1.804 1.00 96.00 320 LEU A O 1
ATOM 2584 N N . SER A 1 321 ? -25.317 -15.641 3.491 1.00 96.00 321 SER A N 1
ATOM 2585 C CA . SER A 1 321 ? -26.211 -16.792 3.332 1.00 96.00 321 SER A CA 1
ATOM 2586 C C . SER A 1 321 ? -26.926 -16.743 1.984 1.00 96.00 321 SER A C 1
ATOM 2588 O O . SER A 1 321 ? -26.871 -17.713 1.235 1.00 96.00 321 SER A O 1
ATOM 2590 N N . ALA A 1 322 ? -27.503 -15.590 1.630 1.00 92.88 322 ALA A N 1
ATOM 2591 C CA . ALA A 1 322 ? -28.133 -15.390 0.327 1.00 92.88 322 ALA A CA 1
ATOM 2592 C C . ALA A 1 322 ? -27.132 -15.577 -0.825 1.00 92.88 322 ALA A C 1
ATOM 2594 O O . ALA A 1 322 ? -27.430 -16.228 -1.823 1.00 92.88 322 ALA A O 1
ATOM 2595 N N . PHE A 1 323 ? -25.903 -15.080 -0.661 1.00 91.06 323 PHE A N 1
ATOM 2596 C CA . PHE A 1 323 ? -24.835 -15.273 -1.630 1.00 91.06 323 PHE A CA 1
ATOM 2597 C C . PHE A 1 323 ? -24.515 -16.761 -1.786 1.00 91.06 323 PHE A C 1
ATOM 2599 O O . PHE A 1 323 ? -24.587 -17.275 -2.891 1.00 91.06 323 PHE A O 1
ATOM 2606 N N . LEU A 1 324 ? -24.240 -17.499 -0.713 1.00 92.56 324 LEU A N 1
ATOM 2607 C CA . LEU A 1 324 ? -23.904 -18.925 -0.802 1.00 92.56 324 LEU A CA 1
ATOM 2608 C C . LEU A 1 324 ? -25.036 -19.778 -1.400 1.00 92.56 324 LEU A C 1
ATOM 2610 O O . LEU A 1 324 ? -24.754 -20.746 -2.102 1.00 92.56 324 LEU A O 1
ATOM 2614 N N . ASN A 1 325 ? -26.291 -19.393 -1.169 1.00 92.69 325 ASN A N 1
ATOM 2615 C CA . ASN A 1 325 ? -27.470 -20.103 -1.666 1.00 92.69 325 ASN A CA 1
ATOM 2616 C C . ASN A 1 325 ? -27.897 -19.705 -3.089 1.00 92.69 325 ASN A C 1
ATOM 2618 O O . ASN A 1 325 ? -28.825 -20.310 -3.616 1.00 92.69 325 ASN A O 1
ATOM 2622 N N . TYR A 1 326 ? -27.228 -18.729 -3.718 1.00 87.38 326 TYR A N 1
ATOM 2623 C CA . TYR A 1 326 ? -27.659 -18.137 -4.997 1.00 87.38 326 TYR A CA 1
ATOM 2624 C C . TYR A 1 326 ? -29.062 -17.497 -4.925 1.00 87.38 326 TYR A C 1
ATOM 2626 O O . TYR A 1 326 ? -29.795 -17.466 -5.911 1.00 87.38 326 TYR A O 1
ATOM 2634 N N . ASP A 1 327 ? -29.425 -16.971 -3.754 1.00 87.88 327 ASP A N 1
ATOM 2635 C CA . ASP A 1 327 ? -30.659 -16.216 -3.552 1.00 87.88 327 ASP A CA 1
ATOM 2636 C C . ASP A 1 327 ? -30.503 -14.759 -4.018 1.00 87.88 327 ASP A C 1
ATOM 2638 O O . ASP A 1 327 ? -29.395 -14.234 -4.165 1.00 87.88 327 ASP A O 1
ATOM 2642 N N . HIS A 1 328 ? -31.633 -14.062 -4.177 1.00 85.88 328 HIS A N 1
ATOM 2643 C CA . HIS A 1 328 ? -31.640 -12.641 -4.517 1.00 85.88 328 HIS A CA 1
ATOM 2644 C C . HIS A 1 328 ? -30.951 -11.801 -3.432 1.00 85.88 328 HIS A C 1
ATOM 2646 O O . HIS A 1 328 ? -31.380 -11.742 -2.276 1.00 85.88 328 HIS A O 1
ATOM 2652 N N . LEU A 1 329 ? -29.926 -11.059 -3.841 1.00 87.50 329 LEU A N 1
ATOM 2653 C CA . LEU A 1 329 ? -29.132 -10.229 -2.949 1.00 87.50 329 LEU A CA 1
ATOM 2654 C C . LEU A 1 329 ? -29.699 -8.808 -2.803 1.00 87.50 329 LEU A C 1
ATOM 2656 O O . LEU A 1 329 ? -30.132 -8.203 -3.785 1.00 87.50 329 LEU A O 1
ATOM 2660 N N . PRO A 1 330 ? -29.688 -8.225 -1.588 1.00 89.06 330 PRO A N 1
ATOM 2661 C CA . PRO A 1 330 ? -30.129 -6.849 -1.394 1.00 89.06 330 PRO A CA 1
ATOM 2662 C C . PRO A 1 330 ? -29.201 -5.877 -2.129 1.00 89.06 330 PRO A C 1
ATOM 2664 O O . PRO A 1 330 ? -28.003 -6.130 -2.280 1.00 89.06 330 PRO A O 1
ATOM 2667 N N . SER A 1 331 ? -29.729 -4.724 -2.542 1.00 88.88 331 SER A N 1
ATOM 2668 C CA . SER A 1 331 ? -28.915 -3.689 -3.185 1.00 88.88 331 SER A CA 1
ATOM 2669 C C . SER A 1 331 ? -27.787 -3.225 -2.248 1.00 88.88 331 SER A C 1
ATOM 2671 O O . SER A 1 331 ? -28.059 -2.851 -1.106 1.00 88.88 331 SER A O 1
ATOM 2673 N N . PRO A 1 332 ? -26.518 -3.158 -2.695 1.00 89.62 332 PRO A N 1
ATOM 2674 C CA . PRO A 1 332 ? -25.419 -2.677 -1.855 1.00 89.62 332 PRO A CA 1
ATOM 2675 C C . PRO A 1 332 ? -25.636 -1.284 -1.255 1.00 89.62 332 PRO A C 1
ATOM 2677 O O . PRO A 1 332 ? -25.163 -0.995 -0.157 1.00 89.62 332 PRO A O 1
ATOM 2680 N N . LYS A 1 333 ? -26.385 -0.419 -1.950 1.00 89.25 333 LYS A N 1
ATOM 2681 C CA . LYS A 1 333 ? -26.721 0.927 -1.469 1.00 89.25 333 LYS A CA 1
ATOM 2682 C C . LYS A 1 333 ? -27.801 0.935 -0.390 1.00 89.25 333 LYS A C 1
ATOM 2684 O O . LYS A 1 333 ? -27.882 1.907 0.349 1.00 89.25 333 LYS A O 1
ATOM 2689 N N . SER A 1 334 ? -28.632 -0.104 -0.301 1.00 90.44 334 SER A N 1
ATOM 2690 C CA . SER A 1 334 ? -29.729 -0.153 0.671 1.00 90.44 334 SER A CA 1
ATOM 2691 C C . SER A 1 334 ? -29.296 -0.649 2.050 1.00 90.44 334 SER A C 1
ATOM 2693 O O . SER A 1 334 ? -30.115 -0.639 2.960 1.00 90.44 334 SER A O 1
ATOM 2695 N N . ILE A 1 335 ? -28.039 -1.083 2.219 1.00 90.94 335 ILE A N 1
ATOM 2696 C CA . ILE A 1 335 ? -27.544 -1.594 3.506 1.00 90.94 335 ILE A CA 1
ATOM 2697 C C . ILE A 1 335 ? -27.458 -0.495 4.566 1.00 90.94 335 ILE A C 1
ATOM 2699 O O . ILE A 1 335 ? -27.840 -0.716 5.709 1.00 90.94 335 ILE A O 1
ATOM 2703 N N . SER A 1 336 ? -26.960 0.687 4.205 1.00 92.12 336 SER A N 1
ATOM 2704 C CA . SER A 1 336 ? -26.857 1.819 5.126 1.00 92.12 336 SER A CA 1
ATOM 2705 C C . SER A 1 336 ? -26.765 3.147 4.376 1.00 92.12 336 SER A C 1
ATOM 2707 O O . SER A 1 336 ? -26.418 3.199 3.192 1.00 92.12 336 SER A O 1
ATOM 2709 N N . SER A 1 337 ? -27.030 4.248 5.081 1.00 90.62 337 SER A N 1
ATOM 2710 C CA . SER A 1 337 ? -26.837 5.608 4.557 1.00 90.62 337 SER A CA 1
ATOM 2711 C C . SER A 1 337 ? -25.384 5.855 4.129 1.00 90.62 337 SER A C 1
ATOM 2713 O O . SER A 1 337 ? -25.137 6.454 3.079 1.00 90.62 337 SER A O 1
ATOM 2715 N N . ILE A 1 338 ? -24.421 5.329 4.893 1.00 91.69 338 ILE A N 1
ATOM 2716 C CA . ILE A 1 338 ? -22.989 5.405 4.590 1.00 91.69 338 ILE A CA 1
ATOM 2717 C C . ILE A 1 338 ? -22.657 4.626 3.317 1.00 91.69 338 ILE A C 1
ATOM 2719 O O . ILE A 1 338 ? -21.958 5.148 2.442 1.00 91.69 338 ILE A O 1
ATOM 2723 N N . ALA A 1 339 ? -23.179 3.403 3.180 1.00 91.38 339 ALA A N 1
ATOM 2724 C CA . ALA A 1 339 ? -22.986 2.600 1.979 1.00 91.38 339 ALA A CA 1
ATOM 2725 C C . ALA A 1 339 ? -23.523 3.332 0.744 1.00 91.38 339 ALA A C 1
ATOM 2727 O O . ALA A 1 339 ? -22.817 3.447 -0.261 1.00 91.38 339 ALA A O 1
ATOM 2728 N N . ASN A 1 340 ? -24.727 3.907 0.839 1.00 90.69 340 ASN A N 1
ATOM 2729 C CA . ASN A 1 340 ? -25.315 4.693 -0.239 1.00 90.69 340 ASN A CA 1
ATOM 2730 C C . ASN A 1 340 ? -24.433 5.887 -0.636 1.00 90.69 340 ASN A C 1
ATOM 2732 O O . ASN A 1 340 ? -24.170 6.087 -1.823 1.00 90.69 340 ASN A O 1
ATOM 2736 N N . SER A 1 341 ? -23.946 6.650 0.345 1.00 91.56 341 SER A N 1
ATOM 2737 C CA . SER A 1 341 ? -23.083 7.813 0.115 1.00 91.56 341 SER A CA 1
ATOM 2738 C C . SER A 1 341 ? -21.786 7.424 -0.607 1.00 91.56 341 SER A C 1
ATOM 2740 O O . SER A 1 341 ? -21.503 7.913 -1.703 1.00 91.56 341 SER A O 1
ATOM 2742 N N . ILE A 1 342 ? -21.034 6.461 -0.062 1.00 89.69 342 ILE A N 1
ATOM 2743 C CA . ILE A 1 342 ? -19.722 6.071 -0.597 1.00 89.69 342 ILE A CA 1
ATOM 2744 C C . ILE A 1 342 ? -19.837 5.423 -1.984 1.00 89.69 342 ILE A C 1
ATOM 2746 O O . ILE A 1 342 ? -19.030 5.710 -2.875 1.00 89.69 342 ILE A O 1
ATOM 2750 N N . LEU A 1 343 ? -20.825 4.549 -2.187 1.00 87.12 343 LEU A N 1
ATOM 2751 C CA . LEU A 1 343 ? -21.017 3.882 -3.475 1.00 87.12 343 LEU A CA 1
ATOM 2752 C C . LEU A 1 343 ? -21.519 4.860 -4.541 1.00 87.12 343 LEU A C 1
ATOM 2754 O O . LEU A 1 343 ? -21.081 4.780 -5.688 1.00 87.12 343 LEU A O 1
ATOM 2758 N N . SER A 1 344 ? -22.376 5.818 -4.179 1.00 86.38 344 SER A N 1
ATOM 2759 C CA . SER A 1 344 ? -22.837 6.851 -5.113 1.00 86.38 344 SER A CA 1
ATOM 2760 C C . SER A 1 344 ? -21.702 7.800 -5.519 1.00 86.38 344 SER A C 1
ATOM 2762 O O . SER A 1 344 ? -21.534 8.054 -6.710 1.00 86.38 344 SER A O 1
ATOM 2764 N N . GLU A 1 345 ? -20.841 8.225 -4.585 1.00 84.94 345 GLU A N 1
ATOM 2765 C CA . GLU A 1 345 ? -19.607 8.970 -4.905 1.00 84.94 345 GLU A CA 1
ATOM 2766 C C . GLU A 1 345 ? -18.706 8.207 -5.893 1.00 84.94 345 GLU A C 1
ATOM 2768 O O . GLU A 1 345 ? -18.105 8.793 -6.799 1.00 84.94 345 GLU A O 1
ATOM 2773 N N . SER A 1 346 ? -18.579 6.890 -5.707 1.00 79.81 346 SER A N 1
ATOM 2774 C CA . SER A 1 346 ? -17.752 6.035 -6.561 1.00 79.81 346 SER A CA 1
ATOM 2775 C C . SER A 1 346 ? -18.319 5.905 -7.979 1.00 79.81 346 SER A C 1
ATOM 2777 O O . SER A 1 346 ? -17.559 5.929 -8.949 1.00 79.81 346 SER A O 1
ATOM 2779 N N . GLN A 1 347 ? -19.645 5.825 -8.113 1.00 75.25 347 GLN A N 1
ATOM 2780 C CA . GLN A 1 347 ? -20.321 5.742 -9.408 1.00 75.25 347 GLN A CA 1
ATOM 2781 C C . GLN A 1 347 ? -20.235 7.047 -10.205 1.00 75.25 347 GLN A C 1
ATOM 2783 O O . GLN A 1 347 ? -19.969 6.999 -11.402 1.00 75.25 347 GLN A O 1
ATOM 2788 N N . VAL A 1 348 ? -20.361 8.212 -9.563 1.00 72.25 348 VAL A N 1
ATOM 2789 C CA . VAL A 1 348 ? -20.182 9.509 -10.247 1.00 72.25 348 VAL A CA 1
ATOM 2790 C C . VAL A 1 348 ? -18.771 9.626 -10.838 1.00 72.25 348 VAL A C 1
ATOM 2792 O O . VAL A 1 348 ? -18.592 10.070 -11.969 1.00 72.25 348 VAL A O 1
ATOM 2795 N N . LYS A 1 349 ? -17.748 9.133 -10.128 1.00 64.56 349 LYS A N 1
ATOM 2796 C CA . LYS A 1 349 ? -16.368 9.089 -10.647 1.00 64.56 349 LYS A CA 1
ATOM 2797 C C . LYS A 1 349 ? -16.185 8.167 -11.858 1.00 64.56 349 LYS A C 1
ATOM 2799 O O . LYS A 1 349 ? -15.209 8.357 -12.578 1.00 64.56 349 LYS A O 1
ATOM 2804 N N . LYS A 1 350 ? -17.077 7.192 -12.080 1.00 58.84 350 LYS A N 1
ATOM 2805 C CA . LYS A 1 350 ? -17.088 6.349 -13.289 1.00 58.84 350 LYS A CA 1
ATOM 2806 C C . LYS A 1 350 ? -17.522 7.147 -14.521 1.00 58.84 350 LYS A C 1
ATOM 2808 O O . LYS A 1 350 ? -16.978 6.914 -15.583 1.00 58.84 350 LYS A O 1
ATOM 2813 N N . GLN A 1 351 ? -18.465 8.082 -14.380 1.00 51.62 351 GLN A N 1
ATOM 2814 C CA . GLN A 1 351 ? -19.020 8.846 -15.509 1.00 51.62 351 GLN A CA 1
ATOM 2815 C C . GLN A 1 351 ? -18.086 9.954 -16.025 1.00 51.62 351 GLN A C 1
ATOM 2817 O O . GLN A 1 351 ? -18.235 10.409 -17.152 1.00 51.62 351 GLN A O 1
ATOM 2822 N N . HIS A 1 352 ? -17.137 10.404 -15.200 1.00 46.19 352 HIS A N 1
ATOM 2823 C CA . HIS A 1 352 ? -16.211 11.498 -15.524 1.00 46.19 352 HIS A CA 1
ATOM 2824 C C . HIS A 1 352 ? -14.801 11.041 -15.936 1.00 46.19 352 HIS A C 1
ATOM 2826 O O . HIS A 1 352 ? -13.909 11.879 -16.073 1.00 46.19 352 HIS A O 1
ATOM 2832 N N . ARG A 1 353 ? -14.573 9.735 -16.080 1.00 44.56 353 ARG A N 1
ATOM 2833 C CA . ARG A 1 353 ? -13.326 9.148 -16.584 1.00 44.56 353 ARG A CA 1
ATOM 2834 C C . ARG A 1 353 ? -13.596 8.449 -17.895 1.00 44.56 353 ARG A C 1
ATOM 2836 O O . ARG A 1 353 ? -12.684 8.513 -18.743 1.00 44.56 353 ARG A O 1
#

Nearest PDB structures (foldseek):
  6ahd-assembly1_A  TM=1.718E-01  e=3.159E+00  Homo sapiens
  6qdv-assembly1_A  TM=1.810E-01  e=9.006E+00  Homo sapiens

Mean predicted aligned error: 11.13 Å